Protein AF-A0A2T3QCV4-F1 (afdb_monomer_lite)

Structure (mmCIF, N/CA/C/O backbone):
data_AF-A0A2T3QCV4-F1
#
_entry.id   AF-A0A2T3QCV4-F1
#
loop_
_atom_site.group_PDB
_atom_site.id
_atom_site.type_symbol
_atom_site.label_atom_id
_atom_site.label_alt_id
_atom_site.label_comp_id
_atom_site.label_asym_id
_atom_site.label_entity_id
_atom_site.label_seq_id
_atom_site.pdbx_PDB_ins_code
_atom_site.Cartn_x
_atom_site.Cartn_y
_atom_site.Cartn_z
_atom_site.occupancy
_atom_site.B_iso_or_equiv
_atom_site.auth_seq_id
_atom_site.auth_comp_id
_atom_site.auth_asym_id
_atom_site.auth_atom_id
_atom_site.pdbx_PDB_model_num
ATOM 1 N N . MET A 1 1 ? -20.282 -4.679 -15.726 1.00 59.34 1 MET A N 1
ATOM 2 C CA . MET A 1 1 ? -20.287 -4.510 -14.253 1.00 59.34 1 MET A CA 1
ATOM 3 C C . MET A 1 1 ? -19.670 -5.744 -13.618 1.00 59.34 1 MET A C 1
ATOM 5 O O . MET A 1 1 ? -20.198 -6.832 -13.813 1.00 59.34 1 MET A O 1
ATOM 9 N N . LYS A 1 2 ? -18.551 -5.605 -12.900 1.00 75.56 2 LYS A N 1
ATOM 10 C CA . LYS A 1 2 ? -17.903 -6.734 -12.212 1.00 75.56 2 LYS A CA 1
ATOM 11 C C . LYS A 1 2 ? -18.269 -6.692 -10.736 1.00 75.56 2 LYS A C 1
ATOM 1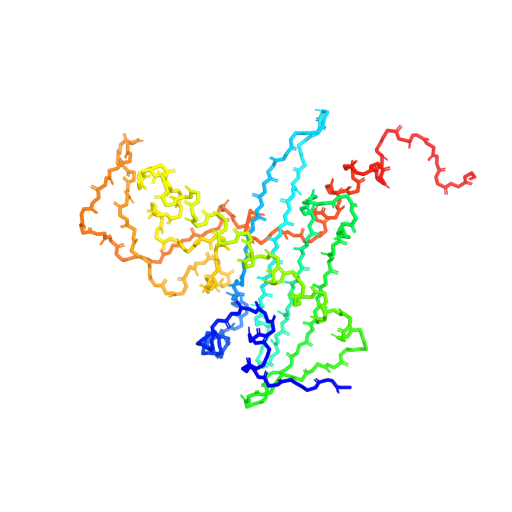3 O O . LYS A 1 2 ? -18.134 -5.648 -10.102 1.00 75.56 2 LYS A O 1
ATOM 18 N N . LEU A 1 3 ? -18.740 -7.816 -10.209 1.00 84.06 3 LEU A N 1
ATOM 19 C CA . LEU A 1 3 ? -19.064 -7.980 -8.799 1.00 84.06 3 LEU A CA 1
ATOM 20 C C . LEU A 1 3 ? -18.060 -8.945 -8.175 1.00 84.06 3 LEU A C 1
ATOM 22 O O . LEU A 1 3 ? -17.812 -10.025 -8.709 1.00 84.06 3 LEU A O 1
ATOM 26 N N . LEU A 1 4 ? -17.459 -8.549 -7.057 1.00 91.38 4 LEU A N 1
ATOM 27 C CA . LEU A 1 4 ? -16.508 -9.387 -6.336 1.00 91.38 4 LEU A CA 1
ATOM 28 C C . LEU A 1 4 ? -16.766 -9.308 -4.838 1.00 91.38 4 LEU A C 1
ATOM 30 O O . LEU A 1 4 ? -16.869 -8.219 -4.277 1.00 91.38 4 LEU A O 1
ATOM 34 N N . ASN A 1 5 ? -16.832 -10.457 -4.172 1.00 94.88 5 ASN A N 1
ATOM 35 C CA . ASN A 1 5 ? -16.941 -10.487 -2.721 1.00 94.88 5 ASN A CA 1
ATOM 36 C C . ASN A 1 5 ? -15.686 -9.870 -2.076 1.00 94.88 5 ASN A C 1
ATOM 38 O O . ASN A 1 5 ? -14.564 -10.112 -2.524 1.00 94.88 5 ASN A O 1
ATOM 42 N N . THR A 1 6 ? -15.845 -9.102 -0.996 1.00 94.56 6 THR A N 1
ATOM 43 C CA . THR A 1 6 ? -14.716 -8.463 -0.301 1.00 94.56 6 THR A CA 1
ATOM 44 C C . THR A 1 6 ? -13.682 -9.467 0.210 1.00 94.56 6 THR A C 1
ATOM 46 O O . THR A 1 6 ? -12.487 -9.178 0.182 1.00 94.56 6 THR A O 1
ATOM 49 N N . ALA A 1 7 ? -14.106 -10.650 0.663 1.00 94.50 7 ALA A N 1
ATOM 50 C CA . ALA A 1 7 ? -13.188 -11.697 1.104 1.00 94.50 7 ALA A CA 1
ATOM 51 C C . ALA A 1 7 ? -12.360 -12.244 -0.069 1.00 94.50 7 ALA A C 1
ATOM 53 O O . ALA A 1 7 ? -11.141 -12.366 0.050 1.00 94.50 7 ALA A O 1
ATOM 54 N N . ASP A 1 8 ? -12.996 -12.490 -1.217 1.00 95.62 8 ASP A N 1
ATOM 55 C CA . ASP A 1 8 ? -12.308 -12.952 -2.425 1.00 95.62 8 ASP A CA 1
ATOM 56 C C . ASP A 1 8 ? -11.359 -11.898 -2.988 1.00 95.62 8 ASP A C 1
ATOM 58 O O . ASP A 1 8 ? -10.259 -12.234 -3.429 1.00 95.62 8 ASP A O 1
ATOM 62 N N . PHE A 1 9 ? -11.744 -10.621 -2.929 1.00 96.50 9 PHE A N 1
ATOM 63 C CA . PHE A 1 9 ? -10.872 -9.509 -3.293 1.00 96.50 9 PHE A CA 1
ATOM 64 C C . PHE A 1 9 ? -9.578 -9.537 -2.470 1.00 96.50 9 PHE A C 1
ATOM 66 O O . PHE A 1 9 ? -8.493 -9.613 -3.044 1.00 96.50 9 PHE A O 1
ATOM 73 N N . PHE A 1 10 ? -9.660 -9.581 -1.134 1.00 97.19 10 PHE A N 1
ATOM 74 C CA . PHE A 1 10 ? -8.453 -9.612 -0.297 1.00 97.19 10 PHE A CA 1
ATOM 75 C C . PHE A 1 10 ? -7.668 -10.921 -0.419 1.00 97.19 10 PHE A C 1
ATOM 77 O O . PHE A 1 10 ? -6.435 -10.889 -0.411 1.00 97.19 10 PHE A O 1
ATOM 84 N N . LYS A 1 11 ? -8.342 -12.055 -0.638 1.00 96.44 11 LYS A N 1
ATOM 85 C CA . LYS A 1 11 ? -7.684 -13.329 -0.958 1.00 96.44 11 LYS A CA 1
ATOM 86 C C . LYS A 1 11 ? -6.845 -13.216 -2.235 1.00 96.44 11 LYS A C 1
ATOM 88 O O . LYS A 1 11 ? -5.687 -13.640 -2.238 1.00 96.44 11 LYS A O 1
ATOM 93 N N . LYS A 1 12 ? -7.383 -12.603 -3.297 1.00 96.69 12 LYS A N 1
ATOM 94 C CA . LYS A 1 12 ? -6.656 -12.337 -4.553 1.00 96.69 12 LYS A CA 1
ATOM 95 C C . LYS A 1 12 ? -5.510 -11.343 -4.357 1.00 96.69 12 LYS A C 1
ATOM 97 O O . LYS A 1 12 ? -4.425 -11.586 -4.877 1.00 96.69 12 LYS A O 1
ATOM 102 N N . CYS A 1 13 ? -5.689 -10.327 -3.512 1.00 97.25 13 CYS A N 1
ATOM 103 C CA . CYS A 1 13 ? -4.611 -9.427 -3.088 1.00 97.25 13 CYS A CA 1
ATOM 104 C C . CYS A 1 13 ? -3.548 -10.099 -2.202 1.00 97.25 13 CYS A C 1
ATOM 106 O O . CYS A 1 13 ? -2.593 -9.437 -1.814 1.00 97.25 13 CYS A O 1
ATOM 108 N N . ARG A 1 14 ? -3.683 -11.386 -1.844 1.00 97.00 14 ARG A N 1
ATOM 109 C CA . ARG A 1 14 ? -2.803 -12.074 -0.881 1.00 97.00 14 ARG A CA 1
ATOM 110 C C . ARG A 1 14 ? -2.776 -11.369 0.477 1.00 97.00 14 ARG A C 1
ATOM 112 O O . ARG A 1 14 ? -1.713 -11.199 1.067 1.00 97.00 14 ARG A O 1
ATOM 119 N N . ARG A 1 15 ? -3.934 -10.921 0.961 1.00 95.94 15 ARG A N 1
ATOM 120 C CA . ARG A 1 15 ? -4.082 -10.302 2.282 1.00 95.94 15 ARG A CA 1
ATOM 121 C C . ARG A 1 15 ? -5.037 -11.108 3.165 1.00 95.94 15 ARG A C 1
ATOM 123 O O . ARG A 1 15 ? -5.980 -11.714 2.652 1.00 95.94 15 ARG A O 1
ATOM 130 N N . PRO A 1 16 ? -4.810 -11.127 4.489 1.00 94.50 16 PRO A N 1
ATOM 131 C CA . PRO A 1 16 ? -5.714 -11.775 5.430 1.00 94.50 16 PRO A CA 1
ATOM 132 C C . PRO A 1 16 ? -7.134 -11.205 5.385 1.00 94.50 16 PRO A C 1
ATOM 134 O O . PRO A 1 16 ? -7.342 -10.014 5.146 1.00 94.50 16 PRO A O 1
ATOM 137 N N . ILE A 1 17 ? -8.118 -12.039 5.726 1.00 92.75 17 ILE A N 1
ATOM 138 C CA . ILE A 1 17 ? -9.540 -11.670 5.670 1.00 92.75 17 ILE A CA 1
ATOM 139 C C . ILE A 1 17 ? -9.904 -10.474 6.563 1.00 92.75 17 ILE A C 1
ATOM 141 O O . ILE A 1 17 ? -10.821 -9.721 6.236 1.00 92.75 17 ILE A O 1
ATOM 145 N N . TYR A 1 18 ? -9.160 -10.229 7.650 1.00 93.81 18 TYR A N 1
ATOM 146 C CA . TYR A 1 18 ? -9.412 -9.089 8.537 1.00 93.81 18 TYR A CA 1
ATOM 147 C C . TYR A 1 18 ? -9.224 -7.724 7.847 1.00 93.81 18 TYR A C 1
ATOM 149 O O . TYR A 1 18 ? -9.738 -6.722 8.349 1.00 93.81 18 TYR A O 1
ATOM 157 N N . TYR A 1 19 ? -8.566 -7.657 6.680 1.00 96.19 19 TYR A N 1
ATOM 158 C CA . TYR A 1 19 ? -8.473 -6.427 5.879 1.00 96.19 19 TYR A CA 1
ATOM 159 C C . TYR A 1 19 ? -9.849 -5.939 5.412 1.00 96.19 19 TYR A C 1
ATOM 161 O O . TYR A 1 19 ? -10.043 -4.734 5.267 1.00 96.19 19 TYR A O 1
ATOM 169 N N . LYS A 1 20 ? -10.842 -6.834 5.294 1.00 94.50 20 LYS A N 1
ATOM 170 C CA . LYS A 1 20 ? -12.250 -6.459 5.087 1.00 94.50 20 LYS A CA 1
ATOM 171 C C . LYS A 1 20 ? -12.738 -5.487 6.162 1.00 94.50 20 LYS A C 1
ATOM 173 O O . LYS A 1 20 ? -13.376 -4.488 5.849 1.00 94.50 20 LYS A O 1
ATOM 178 N N . SER A 1 21 ? -12.416 -5.756 7.428 1.00 93.69 21 SER A N 1
ATOM 179 C CA . SER A 1 21 ? -12.798 -4.883 8.543 1.00 93.69 21 SER A CA 1
ATOM 180 C C . SER A 1 21 ? -12.106 -3.521 8.449 1.00 93.69 21 SER A C 1
ATOM 182 O O . SER A 1 21 ? -12.746 -2.499 8.685 1.00 93.69 21 SE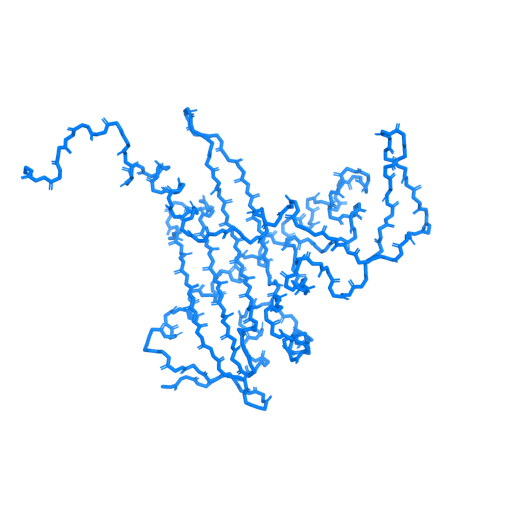R A O 1
ATOM 184 N N . ARG A 1 22 ? -10.831 -3.492 8.036 1.00 95.69 22 ARG A N 1
ATOM 185 C CA . ARG A 1 22 ? -10.071 -2.247 7.827 1.00 95.69 22 ARG A CA 1
ATOM 186 C C . ARG A 1 22 ? -10.675 -1.395 6.711 1.00 95.69 22 ARG A C 1
ATOM 188 O O . ARG A 1 22 ? -10.979 -0.229 6.934 1.00 95.69 22 ARG A O 1
ATOM 195 N N . LEU A 1 23 ? -10.971 -2.002 5.559 1.00 96.12 23 LEU A N 1
ATOM 196 C CA . LEU A 1 23 ? -11.650 -1.338 4.440 1.00 96.12 23 LEU A CA 1
ATOM 197 C C . LEU A 1 23 ? -12.985 -0.707 4.866 1.00 96.12 23 LEU A C 1
ATOM 199 O O . LEU A 1 23 ? -13.258 0.455 4.562 1.00 96.12 23 LEU A O 1
ATOM 203 N N . ASN A 1 24 ? -13.801 -1.457 5.611 1.00 93.38 24 ASN A N 1
ATOM 204 C CA . ASN A 1 24 ? -15.109 -0.994 6.078 1.00 93.38 24 ASN A CA 1
ATOM 205 C C . ASN A 1 24 ? -15.009 0.191 7.050 1.00 93.38 24 ASN A C 1
ATOM 207 O O . ASN A 1 24 ? -15.920 1.014 7.113 1.00 93.38 24 ASN A O 1
ATOM 211 N N . LYS A 1 25 ? -13.910 0.282 7.807 1.00 94.75 25 LYS A N 1
ATOM 212 C CA . LYS A 1 25 ? -13.671 1.336 8.800 1.00 94.75 25 LYS A CA 1
ATOM 213 C C . LYS A 1 25 ? -13.070 2.610 8.209 1.00 94.75 2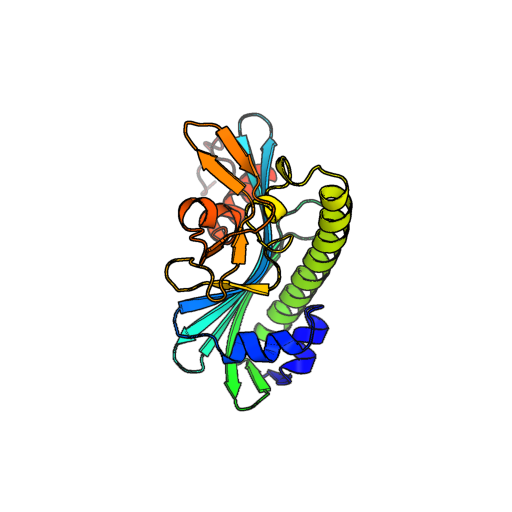5 LYS A C 1
ATOM 215 O O . LYS A 1 25 ? -12.928 3.582 8.956 1.00 94.75 25 LYS A O 1
ATOM 220 N N . LEU A 1 26 ? -12.716 2.633 6.921 1.00 96.69 26 LEU A N 1
ATOM 221 C CA . LEU A 1 26 ? -12.205 3.840 6.272 1.00 96.69 26 LEU A CA 1
ATOM 222 C C . LEU A 1 26 ? -13.268 4.952 6.250 1.00 96.69 26 LEU A C 1
ATOM 224 O O . LEU A 1 26 ? -14.433 4.743 5.882 1.00 96.69 26 LEU A O 1
ATOM 228 N N . ARG A 1 27 ? -12.847 6.156 6.626 1.00 96.75 27 ARG A N 1
ATOM 229 C CA . ARG A 1 27 ? -13.548 7.432 6.445 1.00 96.75 27 ARG A CA 1
ATOM 230 C C . ARG A 1 27 ? -13.100 8.072 5.134 1.00 96.75 27 ARG A C 1
ATOM 232 O O . ARG A 1 27 ? -12.176 7.591 4.490 1.00 96.75 27 ARG A O 1
ATOM 239 N N . ASN A 1 28 ? -13.809 9.110 4.704 1.00 97.44 28 ASN A N 1
ATOM 240 C CA . ASN A 1 28 ? -13.475 9.791 3.456 1.00 97.44 28 ASN A CA 1
ATOM 241 C C . ASN A 1 28 ? -12.037 10.327 3.522 1.00 97.44 28 ASN A C 1
ATOM 243 O O . ASN A 1 28 ? -11.601 10.805 4.571 1.00 97.44 28 ASN A O 1
ATOM 247 N N . SER A 1 29 ? -11.327 10.202 2.408 1.00 96.50 29 SER A N 1
ATOM 248 C CA . SER A 1 29 ? -9.910 10.523 2.225 1.00 96.50 29 SER A CA 1
ATOM 249 C C . SER A 1 29 ? -8.930 9.697 3.067 1.00 96.50 29 SER A C 1
ATOM 251 O O . SER A 1 29 ? -7.739 9.987 3.061 1.00 96.50 29 SER A O 1
ATOM 253 N N . GLU A 1 30 ? -9.387 8.652 3.765 1.00 97.75 30 GLU A N 1
ATOM 254 C CA . GLU A 1 30 ? -8.492 7.703 4.431 1.00 97.75 30 GLU A CA 1
ATOM 255 C C . GLU A 1 30 ? -8.011 6.621 3.463 1.00 97.75 30 GLU A C 1
ATOM 257 O O . GLU A 1 30 ? -8.738 6.192 2.557 1.00 97.75 30 GLU A O 1
ATOM 262 N N . THR A 1 31 ? -6.797 6.140 3.713 1.00 98.06 31 THR A N 1
ATOM 263 C CA . THR A 1 31 ? -6.098 5.192 2.846 1.00 98.06 31 THR A CA 1
ATOM 264 C C . THR A 1 31 ? -5.758 3.918 3.611 1.00 98.06 31 THR A C 1
ATOM 266 O O . THR A 1 31 ? -5.208 3.968 4.707 1.00 98.06 31 THR A O 1
ATOM 269 N N . LEU A 1 32 ? -6.057 2.762 3.024 1.00 98.12 32 LEU A N 1
ATOM 270 C CA . LEU A 1 32 ? -5.558 1.454 3.437 1.00 98.12 32 LEU A CA 1
ATOM 271 C C . LEU A 1 32 ? -4.428 1.038 2.495 1.00 98.12 32 LEU A C 1
ATOM 273 O O . LEU A 1 32 ? -4.661 0.762 1.318 1.00 98.12 32 LEU A O 1
ATOM 277 N N . ILE A 1 33 ? -3.217 0.952 3.025 1.00 97.88 33 ILE A N 1
ATOM 278 C CA . ILE A 1 33 ? -2.038 0.491 2.301 1.00 97.88 33 ILE A CA 1
ATOM 279 C C . ILE A 1 33 ? -2.017 -1.035 2.323 1.00 97.88 33 ILE A C 1
ATOM 281 O O . ILE A 1 33 ? -2.139 -1.666 3.374 1.00 97.88 33 ILE A O 1
ATOM 285 N N . LEU A 1 34 ? -1.878 -1.640 1.149 1.00 97.94 34 LEU A N 1
ATOM 286 C CA . LEU A 1 34 ? -1.675 -3.078 0.992 1.00 97.94 34 LEU A CA 1
ATOM 287 C C . LEU A 1 34 ? -0.193 -3.404 0.828 1.00 97.94 34 LEU A C 1
ATOM 289 O O . LEU A 1 34 ? 0.206 -4.536 1.042 1.00 97.94 34 LEU A O 1
ATOM 293 N N . GLY A 1 35 ? 0.632 -2.440 0.467 1.00 96.50 35 GLY A N 1
ATOM 294 C CA . GLY A 1 35 ? 2.080 -2.546 0.502 1.00 96.50 35 GLY A CA 1
ATOM 295 C C . GLY A 1 35 ? 2.681 -1.359 -0.225 1.00 96.50 35 GLY A C 1
ATOM 296 O O . GLY A 1 35 ? 2.061 -0.858 -1.162 1.00 96.50 35 GLY A O 1
ATOM 297 N N . SER A 1 36 ? 3.850 -0.911 0.204 1.00 95.19 36 SER A N 1
ATOM 298 C CA . SER A 1 36 ? 4.620 0.096 -0.498 1.00 95.19 36 SER A CA 1
ATOM 299 C C . SER A 1 36 ? 6.116 -0.044 -0.254 1.00 95.19 36 SER A C 1
ATOM 301 O O . SER A 1 36 ? 6.546 -0.364 0.854 1.00 95.19 36 SER A O 1
ATOM 303 N N . ILE A 1 37 ? 6.884 0.210 -1.301 1.00 90.81 37 ILE A N 1
ATOM 304 C CA . ILE A 1 37 ? 8.323 0.401 -1.278 1.00 90.81 37 ILE A CA 1
ATOM 305 C C . ILE A 1 37 ? 8.662 1.478 -2.309 1.00 90.81 37 ILE A C 1
ATOM 307 O O . ILE A 1 37 ? 8.077 1.509 -3.398 1.00 90.81 37 ILE A O 1
ATOM 311 N N . SER A 1 38 ? 9.595 2.348 -1.957 1.00 89.69 38 SER A N 1
ATOM 312 C CA . SER A 1 38 ? 10.179 3.334 -2.856 1.00 89.69 38 SER A CA 1
ATOM 313 C C . SER A 1 38 ? 11.657 3.401 -2.537 1.00 89.69 38 SER A C 1
ATOM 315 O O . SER A 1 38 ? 12.025 3.634 -1.385 1.00 89.69 38 SER A O 1
ATOM 317 N N . GLU A 1 39 ? 12.478 3.186 -3.549 1.00 85.12 39 GLU A N 1
ATOM 318 C CA . GLU A 1 39 ? 13.929 3.200 -3.440 1.00 85.12 39 GLU A CA 1
ATOM 319 C C . GLU A 1 39 ? 14.493 4.087 -4.542 1.00 85.12 39 GLU A C 1
ATOM 321 O O . GLU A 1 39 ? 14.015 4.081 -5.680 1.00 85.12 39 GLU A O 1
ATOM 326 N N . GLU A 1 40 ? 15.487 4.878 -4.168 1.00 86.44 40 GLU A N 1
ATOM 327 C CA . GLU A 1 40 ? 16.272 5.675 -5.096 1.00 86.44 40 GLU A CA 1
ATOM 328 C C . GLU A 1 40 ? 17.391 4.787 -5.641 1.00 86.44 40 GLU A C 1
ATOM 330 O O . GLU A 1 40 ? 18.090 4.115 -4.881 1.00 86.44 40 GLU A O 1
ATOM 335 N N . ILE A 1 41 ? 17.528 4.759 -6.961 1.00 84.25 41 ILE A N 1
ATOM 336 C CA . ILE A 1 41 ? 18.624 4.106 -7.665 1.00 84.25 41 ILE A CA 1
ATOM 337 C C . ILE A 1 41 ? 19.387 5.162 -8.458 1.00 84.25 41 ILE A C 1
ATOM 339 O O . ILE A 1 41 ? 18.790 6.034 -9.093 1.00 84.25 41 ILE A O 1
ATOM 343 N N . GLU A 1 42 ? 20.710 5.083 -8.421 1.00 81.88 42 GLU A N 1
ATOM 344 C CA . GLU A 1 42 ? 21.565 5.909 -9.266 1.00 81.88 42 GLU A CA 1
ATOM 345 C C . GLU A 1 42 ? 21.568 5.341 -10.690 1.00 81.88 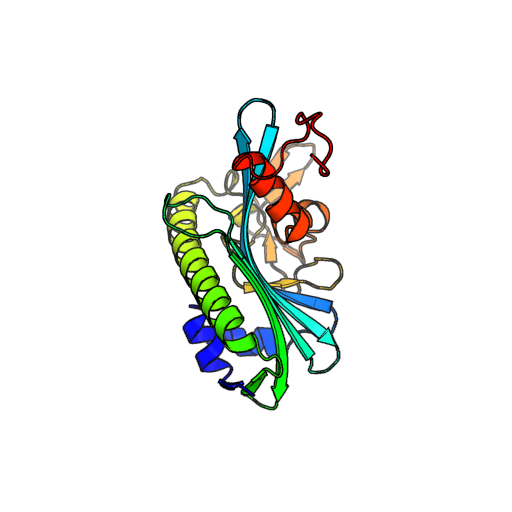42 GLU A C 1
ATOM 347 O O . GLU A 1 42 ? 21.731 4.135 -10.897 1.00 81.88 42 GLU A O 1
ATOM 352 N N . ASN A 1 43 ? 21.369 6.208 -11.678 1.00 74.44 43 ASN A N 1
ATOM 353 C CA . ASN A 1 43 ? 21.479 5.882 -13.090 1.00 74.44 43 ASN A CA 1
ATOM 354 C C . ASN A 1 43 ? 22.197 7.016 -13.824 1.00 74.44 43 ASN A C 1
ATOM 356 O O . ASN A 1 43 ? 21.581 8.035 -14.140 1.00 74.44 43 ASN A O 1
ATOM 360 N N . GLN A 1 44 ? 23.482 6.804 -14.120 1.00 77.06 44 GLN A N 1
ATOM 361 C CA . GLN A 1 44 ? 24.358 7.818 -14.716 1.00 77.06 44 GLN A CA 1
ATOM 362 C C . GLN A 1 44 ? 24.333 9.103 -13.869 1.00 77.06 44 GLN A C 1
ATOM 364 O O . GLN A 1 44 ? 24.668 9.043 -12.689 1.00 77.06 44 GLN A O 1
ATOM 369 N N . ASP A 1 45 ? 23.882 10.221 -14.438 1.00 73.00 45 ASP A N 1
ATOM 370 C CA . ASP A 1 45 ? 23.786 11.519 -13.762 1.00 73.00 45 ASP A CA 1
ATOM 371 C C . ASP A 1 45 ? 22.433 11.745 -13.056 1.00 73.00 45 ASP A C 1
ATOM 373 O O . ASP A 1 45 ? 22.209 12.787 -12.439 1.00 73.00 45 ASP A O 1
ATOM 377 N N . ASN A 1 46 ? 21.512 10.775 -13.122 1.00 70.81 46 ASN A N 1
ATOM 378 C CA . ASN A 1 46 ? 20.156 10.889 -12.591 1.00 70.81 46 ASN A CA 1
ATOM 379 C C . ASN A 1 46 ? 19.920 9.975 -11.381 1.00 70.81 46 ASN A C 1
ATOM 381 O O . ASN A 1 46 ? 20.325 8.815 -11.352 1.00 70.81 46 ASN A O 1
ATOM 385 N N . THR A 1 47 ? 19.171 10.473 -10.394 1.00 77.81 47 THR A N 1
ATOM 386 C CA . THR A 1 47 ? 18.606 9.646 -9.316 1.00 77.81 47 THR A CA 1
ATOM 387 C C . THR A 1 47 ? 17.162 9.302 -9.649 1.00 77.81 47 THR A C 1
ATOM 389 O O . THR A 1 47 ? 16.310 10.183 -9.772 1.00 77.81 47 THR A O 1
ATOM 392 N N . ILE A 1 48 ? 16.872 8.014 -9.789 1.00 80.94 48 ILE A N 1
ATOM 393 C CA . ILE A 1 48 ? 15.587 7.516 -10.278 1.00 80.94 48 ILE A CA 1
ATOM 394 C C . ILE A 1 48 ? 14.871 6.793 -9.149 1.00 80.94 48 ILE A C 1
ATOM 396 O O . ILE A 1 48 ? 15.468 6.004 -8.424 1.00 80.94 48 ILE A O 1
ATOM 400 N N . ASN A 1 49 ? 13.571 7.042 -8.991 1.00 83.38 49 ASN A N 1
ATOM 401 C CA . ASN A 1 49 ? 12.784 6.350 -7.978 1.00 83.38 49 ASN A CA 1
ATOM 402 C C . ASN A 1 49 ? 12.086 5.136 -8.579 1.00 83.38 49 ASN A C 1
ATOM 404 O O . ASN A 1 49 ? 11.125 5.265 -9.341 1.00 83.38 49 ASN A O 1
ATOM 408 N N . ILE A 1 50 ? 12.514 3.949 -8.162 1.00 86.56 50 ILE A N 1
ATOM 409 C CA . ILE A 1 50 ? 11.735 2.734 -8.366 1.00 86.56 50 ILE A CA 1
ATOM 410 C C . ILE A 1 50 ? 10.733 2.594 -7.227 1.00 86.56 50 ILE A C 1
ATOM 412 O O . ILE A 1 50 ? 11.027 2.827 -6.058 1.00 86.56 50 ILE A O 1
ATOM 416 N N . CYS A 1 51 ? 9.515 2.202 -7.565 1.00 91.62 51 CYS A N 1
ATOM 417 C CA . CYS A 1 51 ? 8.432 2.078 -6.609 1.00 91.62 51 CYS A CA 1
ATOM 418 C C . CYS A 1 51 ? 7.552 0.865 -6.902 1.00 91.62 51 CYS A C 1
ATOM 420 O O . CYS A 1 51 ? 7.226 0.524 -8.043 1.00 91.62 51 CYS A O 1
ATOM 422 N N . ALA A 1 52 ? 7.112 0.213 -5.837 1.00 94.00 52 ALA A N 1
ATOM 423 C CA . ALA A 1 52 ? 5.992 -0.704 -5.894 1.00 94.00 52 ALA A CA 1
ATOM 424 C C . ALA A 1 52 ? 5.022 -0.333 -4.790 1.00 94.00 52 ALA A C 1
ATOM 426 O O . ALA A 1 52 ? 5.395 -0.286 -3.626 1.00 94.00 52 ALA A O 1
ATOM 427 N N . GLN A 1 53 ? 3.763 -0.113 -5.141 1.00 96.44 53 GLN A N 1
ATOM 428 C CA . GLN A 1 53 ? 2.739 0.246 -4.175 1.00 96.44 53 GLN A CA 1
ATOM 429 C C . GLN A 1 53 ? 1.371 -0.275 -4.588 1.00 96.44 53 GLN A C 1
ATOM 431 O O . GLN A 1 53 ? 1.027 -0.362 -5.767 1.00 96.44 53 GLN A O 1
ATOM 436 N N . ALA A 1 54 ? 0.571 -0.611 -3.588 1.00 98.19 54 ALA A N 1
ATOM 437 C CA . ALA A 1 54 ? -0.833 -0.921 -3.744 1.00 98.19 54 ALA A CA 1
ATOM 438 C C . ALA A 1 54 ? -1.593 -0.374 -2.541 1.00 98.19 54 ALA A C 1
ATOM 440 O O . ALA A 1 54 ? -1.256 -0.670 -1.392 1.00 98.19 54 ALA A O 1
ATOM 441 N N . TYR A 1 55 ? -2.642 0.396 -2.796 1.00 98.31 55 TYR A N 1
ATOM 442 C CA . TYR A 1 55 ? -3.472 0.965 -1.745 1.00 98.31 55 TYR A CA 1
ATOM 443 C C . TYR A 1 55 ? -4.918 1.138 -2.201 1.00 98.31 55 TYR A C 1
ATOM 445 O O . TYR A 1 55 ? -5.245 1.059 -3.387 1.00 98.31 55 TYR A O 1
ATOM 453 N N . ILE A 1 56 ? -5.794 1.347 -1.223 1.00 98.19 56 ILE A N 1
ATOM 454 C CA . ILE A 1 56 ? -7.204 1.661 -1.422 1.00 98.19 56 ILE A CA 1
ATOM 455 C C . ILE A 1 56 ? -7.510 2.937 -0.660 1.00 98.19 56 ILE A C 1
ATOM 457 O O . ILE A 1 56 ? -7.283 2.997 0.546 1.00 98.19 56 ILE A O 1
ATOM 461 N N . GLN A 1 57 ? -8.070 3.928 -1.335 1.00 97.75 57 GLN A N 1
ATOM 462 C CA . GLN A 1 57 ? -8.540 5.155 -0.710 1.00 97.75 57 GLN A CA 1
ATOM 463 C C . GLN A 1 57 ? -10.062 5.217 -0.772 1.00 97.75 57 GLN A C 1
ATOM 465 O O . GLN A 1 57 ? -10.671 4.891 -1.792 1.00 97.75 57 GLN A O 1
ATOM 470 N N . LYS A 1 58 ? -10.699 5.660 0.310 1.00 97.75 58 LYS A N 1
ATOM 471 C CA . LYS A 1 58 ? -12.121 5.999 0.268 1.00 97.75 58 LYS A CA 1
ATOM 472 C C . LYS A 1 58 ? -12.270 7.432 -0.225 1.00 97.75 58 LYS A C 1
ATOM 474 O O . LYS A 1 58 ? -11.975 8.358 0.518 1.00 97.75 58 LYS A O 1
ATOM 479 N N . LYS A 1 59 ? -12.747 7.625 -1.452 1.00 95.50 59 LYS A N 1
ATOM 480 C CA . LYS A 1 59 ? -12.950 8.964 -2.023 1.00 95.50 59 LYS A CA 1
ATOM 481 C C . LYS A 1 59 ? -14.077 9.691 -1.295 1.00 95.50 59 LYS A C 1
ATOM 483 O O . LYS A 1 59 ? -13.886 10.753 -0.713 1.00 95.50 59 LYS A O 1
ATOM 488 N N . THR A 1 60 ? -15.255 9.076 -1.277 1.00 93.75 60 THR A N 1
ATOM 489 C CA . THR A 1 60 ? -16.474 9.641 -0.685 1.00 93.75 60 THR A CA 1
ATOM 490 C C . THR A 1 60 ? -17.326 8.535 -0.051 1.00 93.75 60 THR A C 1
ATOM 492 O O . THR A 1 60 ? -16.897 7.385 0.095 1.00 93.75 60 THR A O 1
ATOM 495 N N . LYS A 1 61 ? -18.548 8.862 0.390 1.00 90.50 61 LYS A N 1
ATOM 496 C CA . LYS A 1 61 ? -19.438 7.906 1.058 1.00 90.50 61 LYS A CA 1
ATOM 497 C C . LYS A 1 61 ? -19.752 6.719 0.135 1.00 90.50 61 LYS A C 1
ATOM 499 O O . LYS A 1 61 ? -20.518 6.840 -0.811 1.00 90.50 61 LYS A O 1
ATOM 504 N N . GLY A 1 62 ? -19.183 5.559 0.463 1.00 89.75 62 GLY A N 1
ATOM 505 C CA . GLY A 1 62 ? -19.417 4.298 -0.248 1.00 89.75 62 GLY A CA 1
ATOM 506 C C . GLY A 1 62 ? -18.637 4.137 -1.556 1.00 89.75 62 GLY A C 1
ATOM 507 O O . GLY A 1 62 ? -18.782 3.093 -2.188 1.00 89.75 62 GLY A O 1
ATOM 508 N N . VAL A 1 63 ? -17.809 5.118 -1.937 1.00 94.81 63 VAL A N 1
ATOM 509 C CA . VAL A 1 63 ? -16.987 5.101 -3.155 1.00 94.81 63 VAL A CA 1
ATOM 510 C C . VAL A 1 63 ? -15.515 5.013 -2.779 1.00 94.81 63 VAL A C 1
ATOM 512 O O . VAL A 1 63 ? -15.008 5.800 -1.976 1.00 94.81 63 VAL A O 1
ATOM 515 N N . TYR A 1 64 ? -14.830 4.057 -3.387 1.00 96.81 64 TYR A N 1
ATOM 516 C CA . TYR A 1 64 ? -13.438 3.730 -3.130 1.00 96.81 64 TYR A CA 1
ATOM 517 C C . TYR A 1 64 ? -12.673 3.686 -4.445 1.00 96.81 64 TYR A C 1
ATOM 519 O O . TYR A 1 64 ? -13.249 3.387 -5.487 1.00 96.81 64 TYR A O 1
ATOM 527 N N . GLN A 1 65 ? -11.373 3.937 -4.377 1.00 96.38 65 GLN A N 1
ATOM 528 C CA . GLN A 1 65 ? -10.445 3.749 -5.481 1.00 96.38 65 GLN A CA 1
ATOM 529 C C . GLN A 1 65 ? -9.338 2.810 -5.033 1.00 96.38 65 GLN A C 1
ATOM 531 O O . GLN A 1 65 ? -8.767 3.001 -3.959 1.00 96.38 65 GLN A O 1
ATOM 536 N N . PHE A 1 66 ? -9.029 1.808 -5.847 1.00 97.12 66 PHE A N 1
ATOM 537 C CA . PHE A 1 66 ? -7.769 1.086 -5.730 1.00 97.12 66 PHE A CA 1
ATOM 538 C C . PHE A 1 66 ? -6.745 1.706 -6.679 1.00 97.12 66 PHE A C 1
ATOM 540 O O . PHE A 1 66 ? -7.092 2.101 -7.794 1.00 97.12 66 PHE A O 1
ATOM 547 N N . THR A 1 67 ? -5.488 1.736 -6.250 1.00 97.06 67 THR A N 1
ATOM 548 C CA . THR A 1 67 ? -4.356 2.164 -7.075 1.00 97.06 67 THR A CA 1
ATOM 549 C C . THR A 1 67 ? -3.206 1.198 -6.867 1.00 97.06 67 THR A C 1
ATOM 551 O O . THR A 1 67 ? -2.809 0.939 -5.730 1.00 97.06 67 THR A O 1
ATOM 554 N N . GLY A 1 68 ? -2.681 0.665 -7.965 1.00 97.06 68 GLY A N 1
ATOM 555 C CA . GLY A 1 68 ? -1.486 -0.163 -7.996 1.00 97.06 68 GLY A CA 1
ATOM 556 C C . GLY A 1 68 ? -0.455 0.438 -8.938 1.00 97.06 68 GLY A C 1
ATOM 557 O O . GLY A 1 68 ? -0.792 0.860 -10.043 1.00 97.06 68 GLY A O 1
ATOM 558 N N . LEU A 1 69 ? 0.797 0.458 -8.504 1.00 95.88 69 LEU A N 1
ATOM 559 C CA . LEU A 1 69 ? 1.932 0.918 -9.287 1.00 95.88 69 LEU A CA 1
ATOM 560 C C . LEU A 1 69 ? 3.107 -0.032 -9.062 1.00 95.88 69 LEU A C 1
ATOM 562 O O . LEU A 1 69 ? 3.374 -0.441 -7.933 1.00 95.88 69 LEU A O 1
ATOM 566 N N . TRP A 1 70 ? 3.779 -0.405 -10.140 1.00 94.44 70 TRP A N 1
ATOM 567 C CA . TRP A 1 70 ? 4.959 -1.250 -10.129 1.00 94.44 70 TRP A CA 1
ATOM 568 C C . TRP A 1 70 ? 5.934 -0.771 -11.193 1.00 94.44 70 TRP A C 1
ATOM 570 O O . TRP A 1 70 ? 5.667 -0.901 -12.385 1.00 94.44 70 TRP A O 1
ATOM 580 N N . THR A 1 71 ? 7.076 -0.268 -10.752 1.00 91.69 71 THR A N 1
ATOM 581 C CA . THR A 1 71 ? 8.192 0.177 -11.596 1.00 91.69 71 THR A CA 1
ATOM 582 C C . THR A 1 71 ? 9.501 -0.525 -11.227 1.00 91.69 71 THR A C 1
ATOM 584 O O . THR A 1 71 ? 10.540 -0.264 -11.815 1.00 91.69 71 THR A O 1
ATOM 587 N N . VAL A 1 72 ? 9.460 -1.467 -10.274 1.00 87.44 72 VAL A N 1
ATOM 588 C CA . VAL A 1 72 ? 10.649 -2.188 -9.806 1.00 87.44 72 VAL A CA 1
ATOM 589 C C . VAL A 1 72 ? 11.145 -3.161 -10.891 1.00 87.44 72 VAL A C 1
ATOM 591 O O . VAL A 1 72 ? 10.418 -4.114 -11.230 1.00 87.44 72 VAL A O 1
ATOM 594 N N . PRO A 1 73 ? 12.390 -3.016 -11.383 1.00 78.12 73 PRO A N 1
ATOM 595 C CA . PRO A 1 73 ? 12.945 -3.808 -12.482 1.00 78.12 73 PRO A CA 1
ATOM 596 C C . PRO A 1 73 ? 13.438 -5.186 -12.009 1.00 78.12 73 PRO A C 1
ATOM 598 O O . PRO A 1 73 ? 14.549 -5.614 -12.289 1.00 78.12 73 PRO A O 1
ATOM 601 N N . THR A 1 74 ? 12.602 -5.929 -11.279 1.00 74.19 74 THR A N 1
ATOM 602 C CA . THR A 1 74 ? 12.990 -7.241 -10.715 1.00 74.19 74 THR A CA 1
ATOM 603 C C . THR A 1 74 ? 13.356 -8.296 -11.764 1.00 74.19 74 THR A C 1
ATOM 605 O O . THR A 1 74 ? 14.012 -9.276 -11.420 1.00 74.19 74 THR A O 1
ATOM 608 N N . LYS A 1 75 ? 12.873 -8.157 -13.010 1.00 75.19 75 LYS A N 1
ATOM 609 C CA . LYS A 1 75 ? 13.177 -9.031 -14.157 1.00 75.19 75 LYS A CA 1
ATOM 610 C C . LYS A 1 75 ? 13.014 -8.243 -15.465 1.00 75.19 75 LYS A C 1
ATOM 612 O O . LYS A 1 75 ? 12.012 -7.535 -15.562 1.00 75.19 75 LYS A O 1
ATOM 617 N N . PRO A 1 76 ? 13.867 -8.448 -16.489 1.00 69.75 76 PRO A N 1
ATOM 618 C CA . PRO A 1 76 ? 13.769 -7.737 -17.772 1.00 69.75 76 PRO A CA 1
ATOM 619 C C . PRO A 1 76 ? 12.411 -7.880 -18.470 1.00 69.75 76 PRO A C 1
ATOM 621 O O . PRO A 1 76 ? 11.923 -6.952 -19.097 1.00 69.75 76 PRO A O 1
ATOM 624 N N . SER A 1 77 ? 11.763 -9.040 -18.329 1.00 73.56 77 SER A N 1
ATOM 625 C CA . SER A 1 77 ? 10.476 -9.324 -18.972 1.00 73.56 77 SER A CA 1
ATOM 626 C C . SER A 1 77 ? 9.255 -8.861 -18.170 1.00 73.56 77 SER A C 1
ATOM 628 O O . SER A 1 77 ? 8.124 -9.102 -18.594 1.00 73.56 77 SER A O 1
ATOM 630 N N . ARG A 1 78 ? 9.433 -8.308 -16.960 1.00 81.06 78 ARG A N 1
ATOM 631 C CA . ARG A 1 78 ? 8.297 -7.890 -16.132 1.00 81.06 78 ARG A CA 1
ATOM 632 C C . ARG A 1 78 ? 7.866 -6.488 -16.565 1.00 81.06 78 ARG A C 1
ATOM 634 O O . ARG A 1 78 ? 8.670 -5.571 -16.438 1.00 81.06 78 ARG A O 1
ATOM 641 N N . PRO A 1 79 ? 6.610 -6.302 -17.006 1.00 83.50 79 PRO A N 1
ATOM 642 C CA . PRO A 1 79 ? 6.146 -4.983 -17.393 1.00 83.50 79 PRO A CA 1
ATOM 643 C C . PRO A 1 79 ? 6.095 -4.058 -16.180 1.00 83.50 79 PRO A C 1
ATOM 645 O O . PRO A 1 79 ? 5.805 -4.485 -15.055 1.00 83.50 79 PRO A O 1
ATOM 648 N N . MET A 1 80 ? 6.329 -2.778 -16.439 1.00 89.69 80 MET A N 1
ATOM 649 C CA . MET A 1 80 ? 5.986 -1.722 -15.501 1.00 89.69 80 MET A CA 1
ATOM 650 C C . MET A 1 80 ? 4.492 -1.448 -15.629 1.00 89.69 80 MET A C 1
ATOM 652 O O . MET A 1 80 ? 3.948 -1.394 -16.730 1.00 89.69 80 MET A O 1
ATOM 656 N N . ILE A 1 81 ? 3.802 -1.373 -14.497 1.00 93.38 81 ILE A N 1
ATOM 657 C CA . ILE A 1 81 ? 2.344 -1.373 -14.461 1.00 93.38 81 ILE A CA 1
ATOM 658 C C . ILE A 1 81 ? 1.877 -0.212 -13.605 1.00 93.38 81 ILE A C 1
ATOM 660 O O . ILE A 1 81 ? 2.205 -0.132 -12.424 1.00 93.38 81 ILE A O 1
ATOM 664 N N . TRP A 1 82 ? 1.009 0.616 -14.171 1.00 94.81 82 TRP A N 1
ATOM 665 C CA . TRP A 1 82 ? 0.108 1.464 -13.407 1.00 94.81 82 TRP A CA 1
A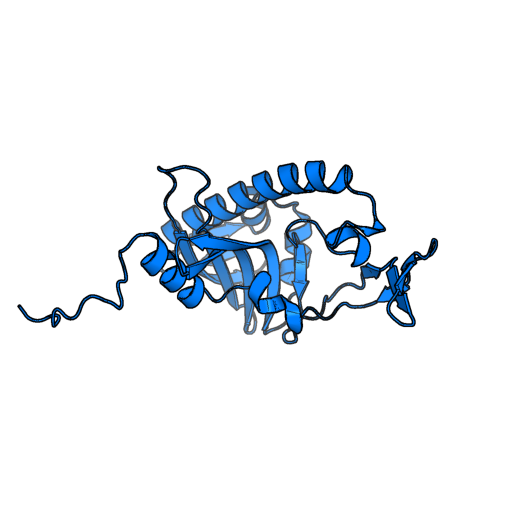TOM 666 C C . TRP A 1 82 ? -1.327 1.021 -13.673 1.00 94.81 82 TRP A C 1
ATOM 668 O O . TRP A 1 82 ? -1.729 0.789 -14.810 1.00 94.81 82 TRP A O 1
ATOM 678 N N . CYS A 1 83 ? -2.107 0.867 -12.610 1.00 95.12 83 CYS A N 1
ATOM 679 C CA . CYS A 1 83 ? -3.527 0.580 -12.706 1.00 95.12 83 CYS A CA 1
ATOM 680 C C . CYS A 1 83 ? -4.290 1.297 -11.596 1.00 95.12 83 CYS A C 1
ATOM 682 O O . CYS A 1 83 ? -3.806 1.470 -10.474 1.00 95.12 83 CYS A O 1
ATOM 684 N N . SER A 1 84 ? -5.516 1.700 -11.901 1.00 95.62 84 SER A N 1
ATOM 685 C CA . SER A 1 84 ? -6.444 2.191 -10.893 1.00 95.62 84 SER A CA 1
ATOM 686 C C . SER A 1 84 ? -7.881 1.906 -11.298 1.00 95.62 84 SER A C 1
ATOM 688 O O . SER A 1 84 ? -8.186 1.631 -12.462 1.00 95.62 84 SER A O 1
ATOM 690 N N . GLY A 1 85 ? -8.784 1.942 -10.330 1.00 94.75 85 GLY A N 1
ATOM 691 C CA . GLY A 1 85 ? -10.197 1.781 -10.614 1.00 94.75 85 GLY A CA 1
ATOM 692 C C . GLY A 1 85 ? -11.064 2.108 -9.420 1.00 94.75 85 GLY A C 1
ATOM 693 O O . GLY A 1 85 ? -10.674 1.908 -8.267 1.00 94.75 85 GLY A O 1
ATOM 694 N N . ASP A 1 86 ? -12.258 2.593 -9.729 1.00 95.38 86 ASP A N 1
ATOM 695 C CA . ASP A 1 86 ? -13.245 2.950 -8.728 1.00 95.38 86 ASP A CA 1
ATOM 696 C C . ASP A 1 86 ? -14.216 1.793 -8.502 1.00 95.38 86 ASP A C 1
ATOM 698 O O . ASP A 1 86 ? -14.570 1.042 -9.419 1.00 95.38 86 ASP A O 1
ATOM 702 N N . PHE A 1 87 ? -14.651 1.647 -7.257 1.00 95.69 87 PHE A N 1
ATOM 703 C CA . PHE A 1 87 ? -15.667 0.685 -6.878 1.00 95.69 87 PHE A CA 1
ATOM 704 C C . PHE A 1 87 ? -16.562 1.212 -5.773 1.00 95.69 87 PHE A C 1
ATOM 706 O O . PHE A 1 87 ? -16.170 2.031 -4.935 1.00 95.69 87 PHE A O 1
ATOM 713 N N . ARG A 1 88 ? -17.783 0.687 -5.753 1.00 95.56 88 ARG A N 1
ATOM 714 C CA . ARG A 1 88 ? -18.715 0.880 -4.649 1.00 95.56 88 ARG A CA 1
ATOM 715 C C . ARG A 1 88 ? -18.703 -0.340 -3.753 1.00 95.56 88 ARG A C 1
ATOM 717 O O . ARG A 1 88 ? -18.635 -1.470 -4.235 1.00 95.56 88 ARG A O 1
ATOM 724 N N . LEU A 1 89 ? -18.765 -0.103 -2.449 1.00 93.25 89 LEU A N 1
ATOM 725 C CA . LEU A 1 89 ? -18.930 -1.169 -1.472 1.00 93.25 89 LEU A CA 1
ATOM 726 C C . LEU A 1 89 ? -20.401 -1.252 -1.070 1.00 93.25 89 LEU A C 1
ATOM 728 O O . LEU A 1 89 ? -20.908 -0.377 -0.367 1.00 93.25 89 LEU A O 1
ATOM 732 N N . GLU A 1 90 ? -21.065 -2.326 -1.478 1.00 90.94 90 GLU A N 1
ATOM 733 C CA . GLU A 1 90 ? -22.446 -2.611 -1.102 1.00 90.94 90 GLU A CA 1
ATOM 734 C C . GLU A 1 90 ? -22.506 -3.926 -0.329 1.00 90.94 90 GLU A C 1
ATOM 736 O O . GLU A 1 90 ? -22.204 -5.003 -0.849 1.00 90.94 90 GLU A O 1
ATOM 741 N N . LYS A 1 91 ? -22.882 -3.838 0.952 1.00 86.94 91 LYS A N 1
ATOM 742 C CA . LYS A 1 91 ? -22.847 -4.955 1.908 1.00 86.94 91 LYS A CA 1
ATOM 743 C C . LYS A 1 91 ? -21.446 -5.585 2.000 1.00 86.94 91 LYS A C 1
ATOM 745 O O . LYS A 1 91 ? -20.602 -5.111 2.751 1.00 86.94 91 LYS A O 1
ATOM 750 N N . SER A 1 92 ? -21.209 -6.675 1.271 1.00 88.56 92 SER A N 1
ATOM 751 C CA . SER A 1 92 ? -19.930 -7.403 1.206 1.00 88.56 92 SER A CA 1
ATOM 752 C C . SER A 1 92 ? -19.423 -7.574 -0.229 1.00 88.56 92 SER A C 1
ATOM 754 O O . SER A 1 92 ? -18.559 -8.413 -0.473 1.00 88.56 92 SER A O 1
ATOM 756 N N . ASN A 1 93 ? -19.967 -6.808 -1.173 1.00 93.38 93 ASN A N 1
ATOM 757 C CA . ASN A 1 93 ? -19.628 -6.877 -2.585 1.00 93.38 93 ASN A CA 1
ATOM 758 C C . ASN A 1 93 ? -18.998 -5.563 -3.042 1.00 93.38 93 ASN A C 1
ATOM 760 O O . ASN A 1 93 ? -19.441 -4.477 -2.667 1.00 93.38 93 ASN A O 1
ATOM 764 N N . LEU A 1 94 ? -17.956 -5.687 -3.855 1.00 94.69 94 LEU A N 1
ATOM 765 C CA . LEU A 1 94 ? -17.309 -4.597 -4.561 1.00 94.69 94 LEU A CA 1
ATOM 766 C C . LEU A 1 94 ? -17.891 -4.573 -5.969 1.00 94.69 94 LEU A C 1
ATOM 768 O O . LEU A 1 94 ? -17.799 -5.569 -6.691 1.00 94.69 94 LEU A O 1
ATOM 772 N N . ILE A 1 95 ? -18.505 -3.451 -6.326 1.00 94.94 95 ILE A N 1
ATOM 773 C CA . ILE A 1 95 ? -19.151 -3.235 -7.618 1.00 94.94 95 ILE A CA 1
ATOM 774 C C . ILE A 1 95 ? -18.273 -2.287 -8.427 1.00 94.94 95 ILE A C 1
ATOM 776 O O . ILE A 1 95 ? -18.110 -1.124 -8.055 1.00 94.94 95 ILE A O 1
ATOM 780 N N . PHE A 1 96 ? -17.707 -2.795 -9.521 1.00 93.44 96 PHE A N 1
ATOM 781 C CA . PHE A 1 96 ? -16.852 -2.038 -10.432 1.00 93.44 96 PHE A CA 1
ATOM 782 C C . PHE A 1 96 ? -17.643 -1.649 -11.683 1.00 93.44 96 PHE A C 1
ATOM 784 O O . PHE A 1 96 ? -18.190 -2.518 -12.378 1.00 93.44 96 PHE A O 1
ATOM 791 N N . CYS A 1 97 ? -17.695 -0.346 -11.959 1.00 75.38 97 CYS A N 1
ATOM 792 C CA . CYS A 1 97 ? -18.511 0.218 -13.037 1.00 75.38 97 CYS A CA 1
ATOM 793 C C . CYS A 1 97 ? -17.721 0.525 -14.317 1.00 75.38 97 CYS A C 1
ATOM 795 O O . CYS A 1 97 ? -18.334 0.700 -15.361 1.00 75.38 97 CYS A O 1
ATOM 797 N N . ASN A 1 98 ? -16.387 0.556 -14.258 1.00 79.38 98 ASN A N 1
ATOM 798 C CA . ASN A 1 98 ? -15.561 0.971 -15.395 1.00 79.38 98 ASN A CA 1
ATOM 799 C C . ASN A 1 98 ? -15.324 -0.185 -16.379 1.00 79.38 98 ASN A C 1
ATOM 801 O O . ASN A 1 98 ? -15.088 -1.320 -15.956 1.00 79.38 98 ASN A O 1
ATOM 805 N N . GLU A 1 99 ? -15.302 0.115 -17.678 1.00 74.06 99 GLU A N 1
ATOM 806 C CA . GLU A 1 99 ? -15.043 -0.853 -18.759 1.00 74.06 99 GLU A CA 1
ATOM 807 C C . GLU A 1 99 ? -13.683 -1.547 -18.589 1.00 74.06 99 GLU A C 1
ATOM 809 O O . GLU A 1 99 ? -13.591 -2.771 -18.625 1.00 74.06 99 GLU A O 1
ATOM 814 N N . ASN A 1 100 ? -12.651 -0.784 -18.217 1.00 83.38 100 ASN A N 1
ATOM 815 C CA . ASN A 1 100 ? -11.298 -1.299 -17.971 1.00 83.38 100 ASN A CA 1
ATOM 816 C C . ASN A 1 100 ? -11.105 -1.948 -16.587 1.00 83.38 100 ASN A C 1
ATOM 818 O O . ASN A 1 100 ? -9.984 -2.293 -16.204 1.00 83.38 100 ASN A O 1
ATOM 822 N N . SER A 1 101 ? -12.174 -2.109 -15.798 1.00 84.75 101 SER A N 1
ATOM 823 C CA . SER A 1 101 ? -12.066 -2.618 -14.424 1.00 84.75 101 SER A CA 1
ATOM 824 C C . SER A 1 101 ? -11.477 -4.022 -14.349 1.00 84.75 101 SER A C 1
ATOM 826 O O . SER A 1 101 ? -10.772 -4.328 -13.393 1.00 84.75 101 SER A O 1
ATOM 828 N N . GLU A 1 102 ? -11.717 -4.876 -15.343 1.00 89.75 102 GLU A N 1
ATOM 829 C CA . GLU A 1 102 ? -11.191 -6.239 -15.351 1.00 89.75 102 GLU A CA 1
ATOM 830 C C . GLU A 1 102 ? -9.668 -6.283 -15.484 1.00 89.75 102 GLU A C 1
ATOM 832 O O . GLU A 1 102 ? -9.010 -6.900 -14.640 1.00 89.75 102 GLU A O 1
ATOM 837 N N . VAL A 1 103 ? -9.121 -5.593 -16.487 1.00 93.44 103 VAL A N 1
ATOM 838 C CA . VAL A 1 103 ? -7.674 -5.504 -16.724 1.00 93.44 103 VAL A CA 1
ATOM 839 C C . VAL A 1 103 ? -6.990 -4.809 -15.549 1.00 93.44 103 VAL A C 1
ATOM 841 O O . VAL A 1 103 ? -6.017 -5.329 -15.001 1.00 93.44 103 VAL A O 1
ATOM 844 N N . ASN A 1 104 ? -7.548 -3.690 -15.074 1.00 95.31 104 ASN A N 1
ATOM 845 C CA . ASN A 1 104 ? -6.978 -2.956 -13.945 1.00 95.31 104 ASN A CA 1
ATOM 846 C C . ASN A 1 104 ? -7.003 -3.773 -12.650 1.00 95.31 104 ASN A C 1
ATOM 848 O O . ASN A 1 104 ? -6.039 -3.729 -11.891 1.00 95.31 104 ASN A O 1
ATOM 852 N N . LEU A 1 105 ? -8.051 -4.565 -12.403 1.00 95.69 105 LEU A N 1
ATOM 853 C CA . LEU A 1 105 ? -8.093 -5.471 -11.253 1.00 95.69 105 LEU A CA 1
ATOM 854 C C . LEU A 1 105 ? -7.091 -6.611 -11.372 1.00 95.69 105 LEU A C 1
ATOM 856 O O . LEU A 1 105 ? -6.459 -6.968 -10.380 1.00 95.69 105 LEU A O 1
ATOM 860 N N . HIS A 1 106 ? -6.949 -7.196 -12.562 1.00 95.69 106 HIS A N 1
ATOM 861 C CA . HIS A 1 106 ? -5.952 -8.233 -12.802 1.00 95.69 106 HIS A CA 1
ATOM 862 C C . HIS A 1 106 ? -4.546 -7.716 -12.472 1.00 95.69 106 HIS A C 1
ATOM 864 O O . HIS A 1 106 ? -3.845 -8.307 -11.648 1.00 95.69 106 HIS A O 1
ATOM 870 N N . ASN A 1 107 ? -4.193 -6.561 -13.036 1.00 96.62 107 ASN A N 1
ATOM 871 C CA . ASN A 1 107 ? -2.936 -5.865 -12.788 1.00 96.62 107 ASN A CA 1
ATOM 872 C C . ASN A 1 107 ? -2.752 -5.522 -11.305 1.00 96.62 107 ASN A C 1
ATOM 874 O O . ASN A 1 107 ? -1.706 -5.810 -10.727 1.00 96.62 107 ASN A O 1
ATOM 878 N N . PHE A 1 108 ? -3.790 -5.009 -10.647 1.00 97.75 108 PHE A N 1
ATOM 879 C CA . PHE A 1 108 ? -3.749 -4.712 -9.218 1.00 97.75 108 PHE A CA 1
ATOM 880 C C . PHE A 1 108 ? -3.451 -5.961 -8.374 1.00 97.75 108 PHE A C 1
ATOM 882 O O . PHE A 1 108 ? -2.589 -5.929 -7.495 1.00 97.75 108 PHE A O 1
ATOM 889 N N . PHE A 1 109 ? -4.094 -7.098 -8.666 1.00 97.75 109 PHE A N 1
ATOM 890 C CA . PHE A 1 109 ? -3.827 -8.355 -7.962 1.00 97.75 109 PHE A CA 1
ATOM 891 C C . PHE A 1 109 ? -2.412 -8.889 -8.211 1.00 97.75 109 PHE A C 1
ATOM 893 O O . PHE A 1 109 ? -1.804 -9.436 -7.283 1.00 97.75 109 PHE A O 1
ATOM 900 N N . LEU A 1 110 ? -1.868 -8.724 -9.422 1.00 96.50 110 LEU A N 1
ATOM 901 C CA . LEU A 1 110 ? -0.470 -9.054 -9.716 1.00 96.50 110 LEU A CA 1
ATOM 902 C C . LEU A 1 110 ? 0.485 -8.228 -8.851 1.00 96.50 110 LEU A C 1
ATOM 904 O O . LEU A 1 110 ? 1.340 -8.803 -8.175 1.00 96.50 110 LEU A O 1
ATOM 908 N N . ILE A 1 111 ? 0.279 -6.911 -8.785 1.00 96.88 111 ILE A N 1
ATOM 909 C CA . ILE A 1 111 ? 1.088 -6.005 -7.961 1.00 96.88 111 ILE A CA 1
ATOM 910 C C . ILE A 1 111 ? 1.000 -6.399 -6.482 1.00 96.88 111 ILE A C 1
ATOM 912 O O . ILE A 1 111 ? 2.027 -6.576 -5.828 1.00 96.88 111 ILE A O 1
ATOM 916 N N . CYS A 1 112 ? -0.202 -6.639 -5.944 1.00 97.62 112 CYS A N 1
ATOM 917 C CA . CYS A 1 112 ? -0.368 -7.081 -4.555 1.00 97.62 112 CYS A CA 1
ATOM 918 C C . CYS A 1 112 ? 0.337 -8.415 -4.256 1.00 97.62 112 CYS A C 1
ATOM 920 O O . CYS A 1 112 ? 0.862 -8.608 -3.151 1.00 97.62 112 CYS A O 1
ATOM 922 N N . ARG A 1 113 ? 0.355 -9.343 -5.225 1.00 96.12 113 ARG A N 1
ATOM 923 C CA . ARG A 1 113 ? 1.085 -10.613 -5.122 1.00 96.12 113 ARG A CA 1
ATOM 924 C C . ARG A 1 113 ? 2.590 -10.377 -5.081 1.00 96.12 113 ARG A C 1
ATOM 926 O O . ARG A 1 113 ? 3.252 -10.992 -4.248 1.00 96.12 113 ARG A O 1
ATOM 933 N N . TRP A 1 114 ? 3.128 -9.522 -5.945 1.00 95.06 114 TRP A N 1
ATOM 934 C CA . TRP A 1 114 ? 4.557 -9.210 -5.953 1.00 95.06 114 TRP A CA 1
ATOM 935 C C . TRP A 1 114 ? 4.988 -8.465 -4.689 1.00 95.06 114 TRP A C 1
ATOM 937 O O . TRP A 1 114 ? 5.981 -8.853 -4.084 1.00 95.06 114 TRP A O 1
ATOM 947 N N . LEU A 1 115 ? 4.189 -7.514 -4.203 1.00 95.38 115 LEU A N 1
ATOM 948 C CA . LEU A 1 115 ? 4.404 -6.862 -2.906 1.00 95.38 115 LEU A CA 1
ATOM 949 C C . LEU A 1 115 ? 4.406 -7.855 -1.742 1.00 95.38 115 LEU A C 1
ATOM 951 O O . LEU A 1 115 ? 5.192 -7.715 -0.818 1.00 95.38 115 LEU A O 1
ATOM 955 N N . ASN A 1 116 ? 3.554 -8.883 -1.777 1.00 94.88 116 ASN A N 1
ATOM 956 C CA . ASN A 1 116 ? 3.576 -9.928 -0.753 1.00 94.88 116 ASN A CA 1
ATOM 957 C C . ASN A 1 116 ? 4.862 -10.769 -0.796 1.00 94.88 116 ASN A C 1
ATOM 959 O O . ASN A 1 116 ? 5.298 -11.266 0.237 1.00 94.88 116 ASN A O 1
ATOM 963 N N . ILE A 1 117 ? 5.438 -10.972 -1.984 1.00 92.06 117 ILE A N 1
ATOM 964 C CA . ILE A 1 117 ? 6.734 -11.646 -2.125 1.00 92.06 117 ILE A CA 1
ATOM 965 C C . ILE A 1 117 ? 7.832 -10.748 -1.556 1.00 92.06 117 ILE A C 1
ATOM 967 O O . ILE A 1 117 ? 8.567 -11.214 -0.694 1.00 92.06 117 ILE A O 1
ATOM 971 N N . LEU A 1 118 ? 7.878 -9.472 -1.964 1.00 89.19 118 LEU A N 1
ATOM 972 C CA . LEU A 1 118 ? 8.830 -8.491 -1.433 1.00 89.19 118 LEU A CA 1
ATOM 973 C C . LEU A 1 118 ? 8.750 -8.419 0.088 1.00 89.19 118 LEU A C 1
ATOM 975 O O . LEU A 1 118 ? 9.753 -8.631 0.745 1.00 89.19 118 LEU A O 1
ATOM 979 N N . LYS A 1 119 ? 7.546 -8.274 0.651 1.00 91.06 119 LYS A N 1
ATOM 980 C CA . LYS A 1 119 ? 7.333 -8.270 2.100 1.00 91.06 119 LYS A CA 1
ATOM 981 C C . LYS A 1 119 ? 7.993 -9.456 2.795 1.00 91.06 119 LYS A C 1
ATOM 983 O O . LYS A 1 119 ? 8.613 -9.245 3.820 1.00 91.06 119 LYS A O 1
ATOM 988 N N . ARG A 1 120 ? 7.852 -10.679 2.275 1.00 90.38 120 ARG A N 1
ATOM 989 C CA . ARG A 1 120 ? 8.452 -11.873 2.899 1.00 90.38 120 ARG A CA 1
ATOM 990 C C . ARG A 1 120 ? 9.975 -11.852 2.843 1.00 90.38 120 ARG A C 1
ATOM 992 O O . ARG A 1 120 ? 10.606 -12.280 3.797 1.00 90.38 120 ARG A O 1
ATOM 999 N N . VAL A 1 121 ? 10.539 -11.382 1.732 1.00 86.75 121 VAL A N 1
ATOM 1000 C CA . VAL A 1 121 ? 11.991 -11.235 1.570 1.00 86.75 121 VAL A CA 1
ATOM 1001 C C . VAL A 1 121 ? 12.502 -10.162 2.531 1.00 86.75 121 VAL A C 1
ATOM 1003 O O . VAL A 1 121 ? 13.277 -10.472 3.425 1.00 86.75 121 VAL A O 1
ATOM 1006 N N . THR A 1 122 ? 11.940 -8.955 2.450 1.00 83.62 122 THR A N 1
ATOM 1007 C CA . THR A 1 122 ? 12.238 -7.826 3.336 1.00 83.62 122 THR A CA 1
ATOM 1008 C C . THR A 1 122 ? 12.072 -8.205 4.807 1.00 83.62 122 THR A C 1
ATOM 1010 O O . THR A 1 122 ? 12.928 -7.911 5.623 1.00 83.62 122 THR A O 1
ATOM 1013 N N . GLU A 1 123 ? 10.993 -8.882 5.186 1.00 86.38 123 GLU A N 1
ATOM 1014 C CA . GLU A 1 123 ? 10.775 -9.299 6.572 1.00 86.38 123 GLU A CA 1
ATOM 1015 C C . GLU A 1 123 ? 11.890 -10.221 7.077 1.00 86.38 123 GLU A C 1
ATOM 1017 O O . GLU A 1 123 ? 12.355 -10.022 8.195 1.00 86.38 123 GLU A O 1
ATOM 1022 N N . ASN A 1 124 ? 12.362 -11.167 6.262 1.00 86.19 124 ASN A N 1
ATOM 1023 C CA . ASN A 1 124 ? 13.484 -12.030 6.631 1.00 86.19 124 ASN A CA 1
ATOM 1024 C C . ASN A 1 124 ? 14.791 -11.235 6.763 1.00 86.19 124 ASN A C 1
ATOM 1026 O O . ASN A 1 124 ? 15.500 -11.393 7.756 1.00 86.19 124 ASN A O 1
ATOM 1030 N N . ASP A 1 125 ? 15.080 -10.354 5.802 1.00 84.00 125 ASP A N 1
ATOM 1031 C CA . ASP A 1 125 ? 16.305 -9.549 5.798 1.00 84.00 125 ASP A CA 1
ATOM 1032 C C . ASP A 1 125 ? 16.350 -8.641 7.032 1.00 84.00 125 ASP A C 1
ATOM 1034 O O . ASP A 1 125 ? 17.309 -8.636 7.801 1.00 84.00 125 ASP A O 1
ATOM 1038 N N . TYR A 1 126 ? 15.256 -7.932 7.297 1.00 81.12 126 TYR A N 1
ATOM 1039 C CA . TYR A 1 126 ? 15.160 -6.989 8.403 1.00 81.12 126 TYR A CA 1
ATOM 1040 C C . TYR A 1 126 ? 15.034 -7.653 9.779 1.00 81.12 126 TYR A C 1
ATOM 1042 O O . TYR A 1 126 ? 15.353 -7.016 10.783 1.00 81.12 126 TYR A O 1
ATOM 1050 N N . GLN A 1 127 ? 14.597 -8.912 9.864 1.00 82.69 127 GLN A N 1
ATOM 1051 C CA . GLN A 1 127 ? 14.652 -9.676 11.116 1.00 82.69 127 GLN A CA 1
ATOM 1052 C C . GLN A 1 127 ? 16.087 -10.017 11.536 1.00 82.69 127 GLN A C 1
ATOM 1054 O O . GLN A 1 127 ? 16.317 -10.267 12.717 1.00 82.69 127 GLN A O 1
ATOM 1059 N N . SER A 1 128 ? 17.043 -10.004 10.601 1.00 84.06 128 SER A N 1
ATOM 1060 C CA . SER A 1 128 ? 18.466 -10.197 10.903 1.00 84.06 128 SER A CA 1
ATOM 1061 C C . SER A 1 128 ? 19.164 -8.915 11.381 1.00 84.06 128 SER A C 1
ATOM 1063 O O . SER A 1 128 ? 20.226 -8.978 11.997 1.00 84.06 128 SER A O 1
ATOM 1065 N N . ILE A 1 129 ? 18.545 -7.754 11.138 1.00 86.00 129 ILE A N 1
ATOM 1066 C CA . ILE A 1 129 ? 19.042 -6.436 11.539 1.00 86.00 129 ILE A CA 1
ATOM 1067 C C . ILE A 1 129 ? 18.694 -6.184 13.008 1.00 86.00 129 ILE A C 1
ATOM 1069 O O . ILE A 1 129 ? 17.587 -6.481 13.468 1.00 86.00 129 ILE A O 1
ATOM 1073 N N . LEU A 1 130 ? 19.631 -5.589 13.750 1.00 83.38 130 LEU A N 1
ATOM 1074 C CA . LEU A 1 130 ? 19.384 -5.199 15.131 1.00 83.38 130 LEU A CA 1
ATOM 1075 C C . LEU A 1 130 ? 18.199 -4.210 15.208 1.00 83.38 130 LEU A C 1
ATOM 1077 O O . LEU A 1 130 ? 18.088 -3.313 14.373 1.00 83.38 130 LEU A O 1
ATOM 1081 N N . PRO A 1 131 ? 17.309 -4.321 16.213 1.00 81.31 131 PRO A N 1
ATOM 1082 C CA . PRO A 1 131 ? 16.119 -3.474 16.336 1.00 81.31 131 PRO A CA 1
ATOM 1083 C C . PRO A 1 131 ? 16.357 -1.963 16.207 1.00 81.31 131 PRO A C 1
ATOM 1085 O O . PRO A 1 131 ? 15.481 -1.257 15.711 1.00 81.31 131 PRO A O 1
ATOM 1088 N N . GLN A 1 132 ? 17.515 -1.478 16.659 1.00 79.94 132 GLN A N 1
ATOM 1089 C CA . GLN A 1 132 ? 17.931 -0.073 16.608 1.00 79.94 132 GLN A CA 1
ATOM 1090 C C . GLN A 1 132 ? 18.358 0.423 15.225 1.00 79.94 132 GLN A C 1
ATOM 1092 O O . GLN A 1 132 ? 18.397 1.629 15.023 1.00 79.94 132 GLN A O 1
ATOM 1097 N N . ASP A 1 133 ? 18.632 -0.488 14.293 1.00 81.88 133 ASP A N 1
ATOM 1098 C CA . ASP A 1 133 ? 19.033 -0.180 12.917 1.00 81.88 133 ASP A CA 1
ATOM 1099 C C . ASP A 1 133 ? 17.899 -0.510 11.923 1.00 81.88 133 ASP A C 1
ATOM 1101 O O . ASP A 1 133 ? 17.999 -0.292 10.717 1.00 81.88 133 ASP A O 1
ATOM 1105 N N . ASN A 1 134 ? 16.776 -1.034 12.426 1.00 85.25 134 ASN A N 1
ATOM 1106 C CA . ASN A 1 134 ? 15.619 -1.426 11.635 1.00 85.25 134 ASN A CA 1
ATOM 1107 C C . ASN A 1 134 ? 14.532 -0.345 11.687 1.00 85.25 134 ASN A C 1
ATOM 1109 O O . ASN A 1 134 ? 13.768 -0.256 12.650 1.00 85.25 134 ASN A O 1
ATOM 1113 N N . TYR A 1 135 ? 14.395 0.425 10.605 1.00 84.56 135 TYR A N 1
ATOM 1114 C CA . TYR A 1 135 ? 13.406 1.504 10.485 1.00 84.56 135 TYR A CA 1
ATOM 1115 C C . TYR A 1 135 ? 11.974 1.086 10.867 1.00 84.56 135 TYR A C 1
ATOM 1117 O O . TYR A 1 135 ? 11.296 1.797 11.615 1.00 84.56 135 TYR A O 1
ATOM 1125 N N . TYR A 1 136 ? 11.501 -0.065 10.379 1.00 87.69 136 TYR A N 1
ATOM 1126 C CA . TYR A 1 136 ? 10.144 -0.540 10.655 1.00 87.69 136 TYR A CA 1
ATOM 1127 C C . TYR A 1 136 ? 9.966 -0.856 12.137 1.00 87.69 136 TYR A C 1
ATOM 1129 O O . TYR A 1 136 ? 8.988 -0.426 12.750 1.00 87.69 136 TYR A O 1
ATOM 1137 N N . HIS A 1 137 ? 10.936 -1.551 12.732 1.00 85.00 137 HIS A N 1
ATOM 1138 C CA . HIS A 1 137 ? 10.906 -1.889 14.148 1.00 85.00 137 HIS A CA 1
ATOM 1139 C C . HIS A 1 137 ? 10.990 -0.640 15.030 1.00 85.00 137 HIS A C 1
ATOM 1141 O O . HIS A 1 137 ? 10.177 -0.481 15.945 1.00 85.00 137 HIS A O 1
ATOM 1147 N N . MET A 1 138 ? 11.918 0.274 14.730 1.00 83.31 138 MET A N 1
ATOM 1148 C CA . MET A 1 138 ? 12.109 1.514 15.484 1.00 83.31 138 MET A CA 1
ATOM 1149 C C . MET A 1 138 ? 10.821 2.326 15.579 1.00 83.31 138 MET A C 1
ATOM 1151 O O . MET A 1 138 ? 10.451 2.819 16.650 1.00 83.31 138 MET A O 1
ATOM 1155 N N . ASN A 1 139 ? 10.114 2.405 14.454 1.00 84.12 139 ASN A N 1
ATOM 1156 C CA . ASN A 1 139 ? 8.887 3.165 14.316 1.00 84.12 139 ASN A CA 1
ATOM 1157 C C . ASN A 1 139 ? 7.630 2.326 14.592 1.00 84.12 139 ASN A C 1
ATOM 1159 O O . ASN A 1 139 ? 6.532 2.837 14.448 1.00 84.12 139 ASN A O 1
ATOM 1163 N N . GLY A 1 140 ? 7.716 1.050 14.979 1.00 87.38 140 GLY A N 1
ATOM 1164 C CA . GLY A 1 140 ? 6.522 0.215 15.189 1.00 87.38 140 GLY A CA 1
ATOM 1165 C C . GLY A 1 140 ? 5.625 0.084 13.945 1.00 87.38 140 GLY A C 1
ATOM 1166 O O . GLY A 1 140 ? 4.402 -0.073 14.059 1.00 87.38 140 GLY A O 1
ATOM 1167 N N . LEU A 1 141 ? 6.217 0.189 12.755 1.00 91.19 141 LEU A N 1
ATOM 1168 C CA . LEU A 1 141 ? 5.550 0.112 11.460 1.00 91.19 141 LEU A CA 1
ATOM 1169 C C . LEU A 1 141 ? 5.623 -1.321 10.905 1.00 91.19 141 LEU A C 1
ATOM 1171 O O . LEU A 1 141 ? 6.598 -2.029 11.142 1.00 91.19 141 LEU A O 1
ATOM 1175 N N . PRO A 1 142 ? 4.604 -1.781 10.161 1.00 91.75 142 PRO A N 1
ATOM 1176 C CA . PRO A 1 142 ? 4.679 -3.064 9.474 1.00 91.75 142 PRO A CA 1
ATOM 1177 C C . PRO A 1 142 ? 5.646 -2.994 8.284 1.00 91.75 142 PRO A C 1
ATOM 1179 O O . PRO A 1 142 ? 5.692 -1.976 7.592 1.00 91.75 142 PRO A O 1
ATOM 1182 N N . TYR A 1 143 ? 6.348 -4.097 8.003 1.00 91.06 143 TYR A N 1
ATOM 1183 C CA . TYR A 1 143 ? 7.196 -4.230 6.815 1.00 91.06 143 TYR A CA 1
ATOM 1184 C C . TYR A 1 143 ? 6.428 -3.918 5.533 1.00 91.06 143 TYR A C 1
ATOM 1186 O O . TYR A 1 143 ? 5.285 -4.363 5.359 1.00 91.06 143 TYR A O 1
ATOM 1194 N N . VAL A 1 144 ? 7.061 -3.148 4.640 1.00 92.50 144 VAL A N 1
ATOM 1195 C CA . VAL A 1 144 ? 6.470 -2.702 3.365 1.00 92.50 144 VAL A CA 1
ATOM 1196 C C . VAL A 1 144 ? 5.153 -1.940 3.607 1.00 92.50 144 VAL A C 1
ATOM 1198 O O . VAL A 1 144 ? 4.260 -1.921 2.770 1.00 92.50 144 VAL A O 1
ATOM 1201 N N . PHE A 1 145 ? 4.970 -1.356 4.798 1.00 94.38 145 PHE A N 1
ATOM 1202 C CA . PHE A 1 145 ? 3.762 -0.641 5.231 1.00 94.38 145 PHE A CA 1
ATOM 1203 C C . PHE A 1 145 ? 2.455 -1.451 5.093 1.00 94.38 145 PHE A C 1
ATOM 1205 O O . PHE A 1 145 ? 1.356 -0.889 5.049 1.00 94.38 145 PHE A O 1
ATOM 1212 N N . ASP A 1 146 ? 2.546 -2.784 5.036 1.00 95.19 146 ASP A N 1
ATOM 1213 C CA . ASP A 1 146 ? 1.406 -3.645 4.734 1.00 95.19 146 ASP A CA 1
ATOM 1214 C C . ASP A 1 146 ? 0.326 -3.573 5.826 1.00 95.19 146 ASP A C 1
ATOM 1216 O O . ASP A 1 146 ? 0.542 -3.868 7.006 1.00 95.19 146 ASP A O 1
ATOM 1220 N N . GLY A 1 147 ? -0.881 -3.194 5.409 1.00 95.25 147 GLY A N 1
ATOM 1221 C CA . GLY A 1 147 ? -2.052 -3.082 6.263 1.00 95.25 147 GLY A CA 1
ATOM 1222 C C . GLY A 1 147 ? -2.114 -1.793 7.067 1.00 95.25 147 GLY A C 1
ATOM 1223 O O . GLY A 1 147 ? -2.920 -1.710 7.998 1.00 95.25 147 GLY A O 1
ATOM 1224 N N . LEU A 1 148 ? -1.279 -0.807 6.759 1.00 95.62 148 LEU A N 1
ATOM 1225 C CA . LEU A 1 148 ? -1.349 0.490 7.406 1.00 95.62 148 LEU A CA 1
ATOM 1226 C C . LEU A 1 148 ? -2.624 1.231 6.982 1.00 95.62 148 LEU A C 1
ATOM 1228 O O . LEU A 1 148 ? -2.931 1.334 5.799 1.00 95.62 148 LEU A O 1
ATOM 1232 N N . GLU A 1 149 ? -3.370 1.744 7.957 1.00 97.19 149 GLU A N 1
ATOM 1233 C CA . GLU A 1 149 ? -4.495 2.644 7.709 1.00 97.19 149 GLU A CA 1
ATOM 1234 C C . GLU A 1 149 ? -4.072 4.065 8.074 1.00 97.19 149 GLU A C 1
ATOM 1236 O O . GLU A 1 149 ? -3.656 4.310 9.213 1.00 97.19 149 GLU A O 1
ATOM 1241 N N . LEU A 1 150 ? -4.196 4.984 7.124 1.00 97.38 150 LEU A N 1
ATOM 1242 C CA . LEU A 1 150 ? -3.809 6.380 7.255 1.00 97.38 150 LEU A CA 1
ATOM 1243 C C . LEU A 1 150 ? -5.027 7.296 7.215 1.00 97.38 150 LEU A C 1
ATOM 1245 O O . LEU A 1 150 ? -5.965 7.074 6.445 1.00 97.38 150 LEU A O 1
ATOM 1249 N N . THR A 1 151 ? -4.997 8.336 8.043 1.00 97.56 151 THR A N 1
ATOM 1250 C CA . THR A 1 151 ? -5.905 9.476 7.924 1.00 97.56 151 THR A CA 1
ATOM 1251 C C . THR A 1 151 ? -5.593 10.282 6.659 1.00 97.56 151 THR A C 1
ATOM 1253 O O . THR A 1 151 ? -4.576 10.056 6.001 1.00 97.56 151 THR A O 1
ATOM 1256 N N . LYS A 1 152 ? -6.448 11.262 6.342 1.00 95.25 152 LYS A N 1
ATOM 1257 C CA . LYS A 1 152 ? -6.198 12.232 5.263 1.00 95.25 152 LYS A CA 1
ATOM 1258 C C . LYS A 1 152 ? -4.880 13.009 5.436 1.00 95.25 152 LYS A C 1
ATOM 1260 O O . LYS A 1 152 ? -4.289 13.417 4.450 1.00 95.25 152 LYS A O 1
ATOM 1265 N N . ASP A 1 153 ? -4.437 13.167 6.685 1.00 96.12 153 ASP A N 1
ATOM 1266 C CA . ASP A 1 153 ? -3.213 13.880 7.073 1.00 96.12 153 ASP A CA 1
ATOM 1267 C C . ASP A 1 153 ? -2.026 12.905 7.241 1.00 96.12 153 ASP A C 1
ATOM 1269 O O . ASP A 1 153 ? -1.052 13.198 7.923 1.00 96.12 153 ASP A O 1
ATOM 1273 N N . TYR A 1 154 ? -2.132 11.692 6.682 1.00 95.31 154 TYR A N 1
ATOM 1274 C CA . TYR A 1 154 ? -1.089 10.658 6.698 1.00 95.31 154 TYR A CA 1
ATOM 1275 C C . TYR A 1 154 ? -0.654 10.191 8.095 1.00 95.31 154 TYR A C 1
ATOM 1277 O O . TYR A 1 154 ? 0.472 9.735 8.299 1.00 95.31 154 TYR A O 1
ATOM 1285 N N . ILE A 1 155 ? -1.575 10.237 9.059 1.00 96.06 155 ILE A N 1
ATOM 1286 C CA . ILE A 1 155 ? -1.361 9.742 10.421 1.00 96.06 155 ILE A CA 1
ATOM 1287 C C . ILE A 1 155 ? -1.925 8.326 10.542 1.00 96.06 155 ILE A C 1
ATOM 1289 O O . ILE A 1 155 ? -3.034 8.042 10.088 1.00 96.06 155 ILE A O 1
ATOM 1293 N N . THR A 1 156 ? -1.213 7.422 11.212 1.00 95.94 156 THR A N 1
ATOM 1294 C CA . THR A 1 156 ? -1.717 6.066 11.468 1.00 95.94 156 THR A CA 1
ATOM 1295 C C . THR A 1 156 ? -3.008 6.095 12.291 1.00 95.94 156 THR A C 1
ATOM 1297 O O . THR A 1 156 ? -3.041 6.668 13.384 1.00 95.94 156 THR A O 1
ATOM 1300 N N . LYS A 1 157 ? -4.065 5.416 11.834 1.00 94.94 157 LYS A N 1
ATOM 1301 C CA . LYS A 1 157 ? -5.334 5.340 12.583 1.00 94.94 157 LYS A CA 1
ATOM 1302 C C . LYS A 1 157 ? -5.199 4.573 13.890 1.00 94.94 157 LYS A C 1
ATOM 1304 O O . LYS A 1 157 ? -5.696 5.022 14.923 1.00 94.94 157 LYS A O 1
ATOM 1309 N N . THR A 1 158 ? -4.554 3.412 13.831 1.00 91.31 158 THR A N 1
ATOM 1310 C CA . THR A 1 158 ? -4.268 2.590 15.007 1.00 91.31 158 THR A CA 1
ATOM 1311 C C . THR A 1 158 ? -2.951 3.048 15.621 1.00 91.31 158 THR A C 1
ATOM 1313 O O . THR A 1 158 ? -1.959 3.105 14.889 1.00 91.31 158 THR A O 1
ATOM 1316 N N . PRO A 1 159 ? -2.920 3.345 16.933 1.00 92.00 159 PRO A N 1
ATOM 1317 C CA . PRO A 1 159 ? -1.674 3.604 17.634 1.00 92.00 159 PRO A CA 1
ATOM 1318 C C . PRO A 1 159 ? -0.686 2.448 17.464 1.00 92.00 159 PRO A C 1
ATOM 1320 O O . PRO A 1 159 ? -1.067 1.276 17.421 1.00 92.00 159 PRO A O 1
ATOM 1323 N N . ARG A 1 160 ? 0.589 2.791 17.357 1.00 91.12 160 ARG A N 1
ATOM 1324 C CA . ARG A 1 160 ? 1.705 1.870 17.192 1.00 91.12 160 ARG A CA 1
ATOM 1325 C C . ARG A 1 160 ? 2.632 1.999 18.384 1.00 91.12 160 ARG A C 1
ATOM 1327 O O . ARG A 1 160 ? 2.736 3.063 18.989 1.00 91.12 160 ARG A O 1
ATOM 1334 N N . VAL A 1 161 ? 3.273 0.892 18.728 1.00 88.62 161 VAL A N 1
ATOM 1335 C CA . VAL A 1 161 ? 4.242 0.857 19.818 1.00 88.62 161 VAL A CA 1
ATOM 1336 C C . VAL A 1 161 ? 5.593 1.247 19.239 1.00 88.62 161 VAL A C 1
ATOM 1338 O O . VAL A 1 161 ? 6.205 0.450 18.532 1.00 88.62 161 VAL A O 1
ATOM 1341 N N . THR A 1 162 ? 6.050 2.459 19.533 1.00 85.50 162 THR A N 1
ATOM 1342 C CA . THR A 1 162 ? 7.404 2.907 19.207 1.00 85.50 162 THR A CA 1
ATOM 1343 C C . THR A 1 162 ? 8.315 2.606 20.385 1.00 85.50 162 THR A C 1
ATOM 1345 O O . THR A 1 162 ? 8.003 2.905 21.539 1.00 85.50 162 THR A O 1
ATOM 1348 N N . ARG A 1 163 ? 9.444 1.955 20.117 1.00 82.81 163 ARG A N 1
ATOM 1349 C CA . ARG A 1 163 ? 10.408 1.574 21.164 1.00 82.81 163 ARG A CA 1
ATOM 1350 C C . ARG A 1 163 ? 11.637 2.466 21.181 1.00 82.81 163 ARG A C 1
ATOM 1352 O O . ARG A 1 163 ? 12.484 2.296 22.043 1.00 82.81 163 ARG A O 1
ATOM 1359 N N . PHE A 1 164 ? 11.715 3.416 20.260 1.00 81.69 164 PHE A N 1
ATOM 1360 C CA . PHE A 1 164 ? 12.847 4.310 20.113 1.00 81.69 164 PHE A CA 1
ATOM 1361 C C . PHE A 1 164 ? 12.373 5.757 20.119 1.00 81.69 164 PHE A C 1
ATOM 1363 O O . PHE A 1 164 ? 11.315 6.080 19.575 1.00 81.69 164 PHE A O 1
ATOM 1370 N N . LYS A 1 165 ? 13.157 6.632 20.747 1.00 78.88 165 LYS A N 1
ATOM 1371 C CA . LYS A 1 165 ? 12.946 8.081 20.720 1.00 78.88 165 LYS A CA 1
ATOM 1372 C C . LYS A 1 165 ? 14.289 8.777 20.583 1.00 78.88 165 LYS A C 1
ATOM 1374 O O . LYS A 1 165 ? 15.251 8.375 21.232 1.00 78.88 165 LYS A O 1
ATOM 1379 N N . GLN A 1 166 ? 14.339 9.827 19.774 1.00 76.56 166 GLN A N 1
ATOM 1380 C CA . GLN A 1 166 ? 15.513 10.684 19.721 1.00 76.56 166 GLN A CA 1
ATOM 1381 C C . GLN A 1 166 ? 15.525 11.615 20.943 1.00 76.56 166 GLN A C 1
ATOM 1383 O O . GLN A 1 166 ? 14.551 12.327 21.200 1.00 76.56 166 GLN A O 1
ATOM 1388 N N . ILE A 1 167 ? 16.610 11.588 21.714 1.00 79.44 167 ILE A N 1
ATOM 1389 C CA . ILE A 1 167 ? 16.871 12.473 22.853 1.00 79.44 167 ILE A CA 1
ATOM 1390 C C . ILE A 1 167 ? 18.261 13.061 22.665 1.00 79.44 167 ILE A C 1
ATOM 1392 O O . ILE A 1 167 ? 19.240 12.323 22.580 1.00 79.44 167 ILE A O 1
ATOM 1396 N N . SER A 1 168 ? 18.339 14.392 22.595 1.00 83.62 168 SER A N 1
ATOM 1397 C CA . SER A 1 168 ? 19.605 15.123 22.441 1.00 83.62 168 SER A CA 1
ATOM 1398 C C . SER A 1 168 ? 20.470 14.591 21.286 1.00 83.62 168 SER A C 1
ATOM 1400 O O . SER A 1 168 ? 21.670 14.401 21.437 1.00 83.62 168 SER A O 1
ATOM 1402 N N . GLY A 1 169 ? 19.840 14.281 20.148 1.00 79.06 169 GLY A N 1
ATOM 1403 C CA . GLY A 1 169 ? 20.506 13.741 18.957 1.00 79.06 169 GLY A CA 1
ATOM 1404 C C . GLY A 1 169 ? 20.664 12.216 18.923 1.00 79.06 169 GLY A C 1
ATOM 1405 O O . GLY A 1 169 ? 20.784 11.667 17.833 1.00 79.06 169 GLY A O 1
ATOM 1406 N N . ASN A 1 170 ? 20.559 11.517 20.058 1.00 76.38 170 ASN A N 1
ATOM 1407 C CA . ASN A 1 170 ? 20.764 10.068 20.149 1.00 76.38 170 ASN A CA 1
ATOM 1408 C C . ASN A 1 170 ? 19.445 9.287 20.155 1.00 76.38 170 ASN A C 1
ATOM 1410 O O . ASN A 1 170 ? 18.483 9.688 20.810 1.00 76.38 170 ASN A O 1
ATOM 1414 N N . PHE A 1 171 ? 19.402 8.137 19.480 1.00 74.38 171 PHE A N 1
ATOM 1415 C CA . PHE A 1 171 ? 18.267 7.217 19.572 1.00 74.38 171 PHE A CA 1
ATOM 1416 C C . PHE A 1 171 ? 18.366 6.367 20.839 1.00 74.38 171 PHE A C 1
ATOM 1418 O O . PHE A 1 171 ? 19.289 5.575 21.006 1.00 74.38 171 PHE A O 1
ATOM 1425 N N . VAL A 1 172 ? 17.387 6.513 21.728 1.00 79.69 172 VAL A N 1
ATOM 1426 C CA . VAL A 1 172 ? 17.297 5.756 22.980 1.00 79.69 172 VAL A CA 1
ATOM 1427 C C . VAL A 1 172 ? 16.228 4.678 22.847 1.00 79.69 172 VAL A C 1
ATOM 1429 O O . VAL A 1 172 ? 15.087 4.977 22.483 1.00 79.69 172 VAL A O 1
ATOM 1432 N N . TYR A 1 173 ? 16.596 3.432 23.157 1.00 80.56 173 TYR A N 1
ATOM 1433 C CA . TYR A 1 173 ? 15.680 2.293 23.214 1.00 80.56 173 TYR A CA 1
ATOM 1434 C C . TYR A 1 173 ? 14.949 2.210 24.560 1.00 80.56 173 TYR A C 1
ATOM 1436 O O . TYR A 1 173 ? 15.558 2.321 25.623 1.00 80.56 173 TYR A O 1
ATOM 1444 N N . TYR A 1 174 ? 13.654 1.906 24.515 1.00 78.19 174 TYR A N 1
ATOM 1445 C CA . TYR A 1 174 ? 12.804 1.671 25.675 1.00 78.19 174 TYR A CA 1
ATOM 1446 C C . TYR A 1 174 ? 12.235 0.254 25.656 1.00 78.19 174 TYR A C 1
ATOM 1448 O O . TYR A 1 174 ? 11.544 -0.165 24.723 1.00 78.19 174 TYR A O 1
ATOM 1456 N N . LYS A 1 175 ? 12.462 -0.478 26.752 1.00 69.94 175 LYS A N 1
ATOM 1457 C CA . LYS A 1 175 ? 11.934 -1.838 26.943 1.00 69.94 175 LYS A CA 1
ATOM 1458 C C . LYS A 1 175 ? 10.400 -1.866 26.939 1.00 69.94 175 LYS A C 1
ATOM 1460 O O . LYS A 1 175 ? 9.798 -2.784 26.379 1.00 69.94 175 LYS A O 1
ATOM 1465 N N . THR A 1 176 ? 9.769 -0.845 27.511 1.00 76.19 176 THR A N 1
ATOM 1466 C CA . THR A 1 176 ? 8.336 -0.556 27.386 1.00 76.19 176 THR A CA 1
ATOM 1467 C C . THR A 1 176 ? 8.166 0.562 26.366 1.00 76.19 176 THR A C 1
ATOM 1469 O O . THR A 1 176 ? 8.483 1.713 26.652 1.00 76.19 176 THR A O 1
ATOM 1472 N N . GLY A 1 177 ? 7.738 0.211 25.151 1.00 79.06 177 GLY A N 1
ATOM 1473 C CA . GLY A 1 177 ? 7.517 1.192 24.091 1.00 79.06 177 GLY A CA 1
ATOM 1474 C C . GLY A 1 177 ? 6.349 2.130 24.403 1.00 79.06 177 GLY A C 1
ATOM 1475 O O . GLY A 1 177 ? 5.444 1.785 25.164 1.00 79.06 177 GLY A O 1
ATOM 1476 N N . ASN A 1 178 ? 6.347 3.301 23.778 1.00 82.94 178 ASN A N 1
ATOM 1477 C CA . ASN A 1 178 ? 5.257 4.260 23.876 1.00 82.94 178 ASN A CA 1
ATOM 1478 C C . ASN A 1 178 ? 4.224 3.976 22.791 1.00 82.94 178 ASN A C 1
ATOM 1480 O O . ASN A 1 178 ? 4.559 3.757 21.629 1.00 82.94 178 ASN A O 1
ATOM 1484 N N . THR A 1 179 ? 2.950 3.980 23.169 1.00 89.12 179 THR A N 1
ATOM 1485 C CA . THR A 1 179 ? 1.862 3.806 22.208 1.00 89.12 179 THR A CA 1
ATOM 1486 C C . THR A 1 179 ? 1.456 5.170 21.672 1.00 89.12 179 THR A C 1
ATOM 1488 O O . THR A 1 179 ? 0.906 5.985 22.408 1.00 89.12 179 THR A O 1
ATOM 1491 N N . ALA A 1 180 ? 1.720 5.426 20.394 1.00 89.50 180 ALA A N 1
ATOM 1492 C CA . ALA A 1 180 ? 1.430 6.704 19.755 1.00 89.50 180 ALA A CA 1
ATOM 1493 C C . ALA A 1 180 ? 0.892 6.508 18.337 1.00 89.50 180 ALA A C 1
ATOM 1495 O O . ALA A 1 180 ? 1.149 5.499 17.682 1.00 89.50 180 ALA A O 1
ATOM 1496 N N . LYS A 1 181 ? 0.134 7.486 17.840 1.00 92.12 181 LYS A N 1
ATOM 1497 C CA . LYS A 1 181 ? -0.124 7.583 16.401 1.00 92.12 181 LYS A CA 1
ATOM 1498 C C . LYS A 1 181 ? 1.095 8.207 15.733 1.00 92.12 181 LYS A C 1
ATOM 1500 O O . LYS A 1 181 ? 1.667 9.149 16.269 1.00 92.12 181 LYS A O 1
ATOM 1505 N N . ILE A 1 182 ? 1.466 7.689 14.574 1.00 91.56 182 ILE A N 1
ATOM 1506 C CA . ILE A 1 182 ? 2.666 8.106 13.853 1.00 91.56 182 ILE A CA 1
ATOM 1507 C C . ILE A 1 182 ? 2.233 8.959 12.670 1.00 91.56 182 ILE A C 1
ATOM 1509 O O . ILE A 1 182 ? 1.391 8.520 11.885 1.00 91.56 182 ILE A O 1
ATOM 1513 N N . SER A 1 183 ? 2.790 10.165 12.560 1.00 92.75 183 SER A N 1
ATOM 1514 C CA . SER A 1 183 ? 2.678 10.970 11.343 1.00 92.75 183 SER A CA 1
ATOM 1515 C C . SER A 1 183 ? 3.719 10.503 10.333 1.00 92.75 183 SER A C 1
ATOM 1517 O O . SER A 1 183 ? 4.891 10.349 10.677 1.00 92.75 183 SER A O 1
ATOM 1519 N N . LEU A 1 184 ? 3.287 10.270 9.096 1.00 91.94 184 LEU A N 1
ATOM 1520 C CA . LEU A 1 184 ? 4.155 9.902 7.979 1.00 91.94 184 LEU A CA 1
ATOM 1521 C C . LEU A 1 184 ? 4.233 11.000 6.920 1.00 91.94 184 LEU A C 1
ATOM 1523 O O . LEU A 1 184 ? 4.732 10.743 5.833 1.00 91.94 184 LEU A O 1
ATOM 1527 N N . GLU A 1 185 ? 3.775 12.212 7.234 1.00 90.19 185 GLU A N 1
ATOM 1528 C CA . GLU A 1 185 ? 3.729 13.352 6.314 1.00 90.19 185 GLU A CA 1
ATOM 1529 C C . GLU A 1 185 ? 5.068 13.584 5.596 1.00 90.19 185 GLU A C 1
ATOM 1531 O O . GLU A 1 185 ? 5.116 13.600 4.370 1.00 90.19 185 GLU A O 1
ATOM 1536 N N . TYR A 1 186 ? 6.180 13.624 6.334 1.00 86.06 186 TYR A N 1
ATOM 1537 C CA . TYR A 1 186 ? 7.509 13.840 5.750 1.00 86.06 186 TYR A CA 1
ATOM 1538 C C . TYR A 1 186 ? 8.025 12.674 4.898 1.00 86.06 186 TYR A C 1
ATOM 1540 O O . TYR A 1 186 ? 8.886 12.870 4.048 1.00 86.06 186 TYR A O 1
ATOM 1548 N N . ASN A 1 187 ? 7.493 11.466 5.091 1.00 86.69 187 ASN A N 1
ATOM 1549 C CA . ASN A 1 187 ? 7.902 10.267 4.354 1.00 86.69 187 ASN A CA 1
ATOM 1550 C C . ASN A 1 187 ? 6.860 9.834 3.319 1.00 86.69 187 ASN A C 1
ATOM 1552 O O . ASN A 1 187 ? 7.051 8.823 2.646 1.00 86.69 187 ASN A O 1
ATOM 1556 N N . ILE A 1 188 ? 5.753 10.570 3.173 1.00 89.62 188 ILE A N 1
ATOM 1557 C CA . ILE A 1 188 ? 4.606 10.086 2.407 1.00 89.62 188 ILE A CA 1
ATOM 1558 C C . ILE A 1 188 ? 4.945 9.880 0.937 1.00 89.62 188 ILE A C 1
ATOM 1560 O O . ILE A 1 188 ? 4.458 8.934 0.338 1.00 89.62 188 ILE A O 1
ATOM 1564 N N . HIS A 1 189 ? 5.837 10.687 0.368 1.00 84.50 189 HIS A N 1
ATOM 1565 C CA . HIS A 1 189 ? 6.284 10.548 -1.017 1.00 84.50 189 HIS A CA 1
ATOM 1566 C C . HIS A 1 189 ? 7.032 9.226 -1.284 1.00 84.50 189 HIS A C 1
ATOM 1568 O O . HIS A 1 189 ? 7.001 8.733 -2.412 1.00 84.50 189 HIS A O 1
ATOM 1574 N N . LYS A 1 190 ? 7.637 8.625 -0.246 1.00 83.06 190 LYS A N 1
ATOM 1575 C CA . LYS A 1 190 ? 8.293 7.304 -0.289 1.00 83.06 190 LYS A CA 1
ATOM 1576 C C . LYS A 1 190 ? 7.322 6.143 -0.041 1.00 83.06 190 LYS A C 1
ATOM 1578 O O . LYS A 1 190 ? 7.691 4.985 -0.190 1.00 83.06 190 LYS A O 1
ATOM 1583 N N . ILE A 1 191 ? 6.086 6.440 0.366 1.00 89.75 191 ILE A N 1
ATOM 1584 C CA . ILE A 1 191 ? 5.063 5.444 0.726 1.00 89.75 191 ILE A CA 1
ATOM 1585 C C . ILE A 1 191 ? 3.897 5.459 -0.270 1.00 89.75 191 ILE A C 1
ATOM 1587 O O . ILE A 1 191 ? 3.349 4.416 -0.605 1.00 89.75 191 ILE A O 1
ATOM 1591 N N . LEU A 1 192 ? 3.485 6.632 -0.725 1.00 91.31 192 LEU A N 1
ATOM 1592 C CA . LEU A 1 192 ? 2.433 6.863 -1.705 1.00 91.31 192 LEU A CA 1
ATOM 1593 C C . LEU A 1 192 ? 3.002 7.756 -2.810 1.00 91.31 192 LEU A C 1
ATOM 1595 O O . LEU A 1 192 ? 2.622 8.919 -2.950 1.00 91.31 192 LEU A O 1
ATOM 1599 N N . THR A 1 193 ? 3.954 7.222 -3.572 1.00 89.50 193 THR A N 1
ATOM 1600 C CA . THR A 1 193 ? 4.586 7.951 -4.673 1.00 89.50 193 THR A CA 1
ATOM 1601 C C . THR A 1 193 ? 3.527 8.328 -5.714 1.00 89.50 193 THR A C 1
ATOM 1603 O O . THR A 1 193 ? 2.774 7.455 -6.160 1.00 89.50 193 THR A O 1
ATOM 1606 N N . PRO A 1 194 ? 3.436 9.602 -6.135 1.00 87.94 194 PRO A N 1
ATOM 1607 C CA . PRO A 1 194 ? 2.521 9.994 -7.199 1.00 87.94 194 PRO A CA 1
ATOM 1608 C C . PRO A 1 194 ? 2.791 9.177 -8.476 1.00 87.94 194 PRO A C 1
ATOM 1610 O O . PRO A 1 194 ? 3.932 9.169 -8.942 1.00 87.94 194 PRO A O 1
ATOM 1613 N N . PRO A 1 195 ? 1.786 8.507 -9.077 1.00 87.25 195 PRO A N 1
ATOM 1614 C CA . PRO A 1 195 ? 2.017 7.646 -10.237 1.00 87.25 195 PRO A CA 1
ATOM 1615 C C . PRO A 1 195 ? 2.695 8.351 -11.412 1.00 87.25 195 PRO A C 1
ATOM 1617 O O . PRO A 1 195 ? 3.592 7.781 -12.017 1.00 87.25 195 PRO A O 1
ATOM 1620 N N . LEU A 1 196 ? 2.325 9.607 -11.688 1.00 86.81 196 LEU A N 1
ATOM 1621 C CA . LEU A 1 196 ? 2.942 10.396 -12.758 1.00 86.81 196 LEU A CA 1
ATOM 1622 C C . LEU A 1 196 ? 4.435 10.640 -12.524 1.00 86.81 196 LEU A C 1
ATOM 1624 O O . LEU A 1 196 ? 5.209 10.536 -13.467 1.00 86.81 196 LEU A O 1
ATOM 1628 N N . LYS A 1 197 ? 4.844 10.892 -11.273 1.00 87.38 197 LYS A N 1
ATOM 1629 C CA . LYS A 1 197 ? 6.262 11.036 -10.924 1.00 87.38 197 LYS A CA 1
ATOM 1630 C C . LYS A 1 197 ? 7.022 9.752 -11.252 1.00 87.38 197 LYS A C 1
ATOM 1632 O O . LYS A 1 197 ? 8.040 9.794 -11.920 1.00 87.38 197 LYS A O 1
ATOM 1637 N N . ALA A 1 198 ? 6.496 8.608 -10.825 1.00 86.50 198 ALA A N 1
ATOM 1638 C CA . ALA A 1 198 ? 7.141 7.325 -11.080 1.00 86.50 198 ALA A CA 1
ATOM 1639 C C . ALA A 1 198 ? 7.205 6.969 -12.572 1.00 86.50 198 ALA A C 1
ATOM 1641 O O . ALA A 1 198 ? 8.184 6.387 -13.022 1.00 86.50 198 ALA A O 1
ATOM 1642 N N . ILE A 1 199 ? 6.162 7.296 -13.339 1.00 85.94 199 ILE A N 1
ATOM 1643 C CA . ILE A 1 199 ? 6.140 7.070 -14.790 1.00 8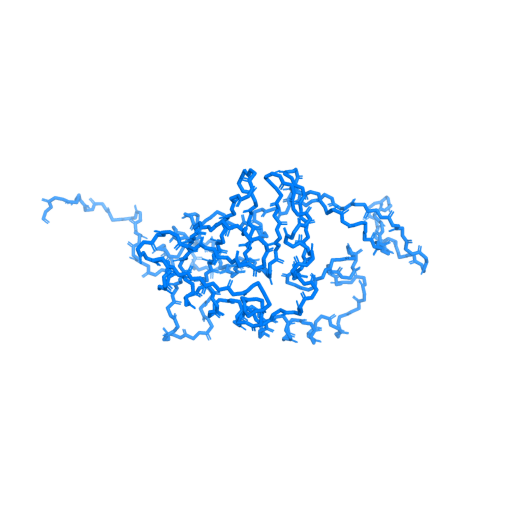5.94 199 ILE A CA 1
ATOM 1644 C C . ILE A 1 199 ? 7.188 7.942 -15.480 1.00 85.94 199 ILE A C 1
ATOM 1646 O O . ILE A 1 199 ? 7.888 7.443 -16.354 1.00 85.94 199 ILE A O 1
ATOM 1650 N N . LEU A 1 200 ? 7.319 9.206 -15.071 1.00 86.94 200 LEU A N 1
ATOM 1651 C CA . LEU A 1 200 ? 8.344 10.108 -15.589 1.00 86.94 200 LEU A CA 1
ATOM 1652 C C . LEU A 1 200 ? 9.754 9.587 -15.285 1.00 86.94 200 LEU A C 1
ATOM 1654 O O . LEU A 1 200 ? 10.549 9.434 -16.206 1.00 86.94 200 LEU A O 1
ATOM 1658 N N . ASP A 1 201 ? 10.024 9.244 -14.022 1.00 86.38 201 ASP A N 1
ATOM 1659 C CA . ASP A 1 201 ? 11.318 8.714 -13.568 1.00 86.38 201 ASP A CA 1
ATOM 1660 C C . ASP A 1 201 ? 11.723 7.467 -14.384 1.00 86.38 201 ASP A C 1
ATOM 1662 O O . ASP A 1 201 ? 12.867 7.316 -14.810 1.00 86.38 201 ASP A O 1
ATOM 1666 N N . ILE A 1 202 ? 10.761 6.590 -14.676 1.00 84.62 202 ILE A N 1
ATOM 1667 C CA . ILE A 1 202 ? 10.965 5.419 -15.534 1.00 84.62 202 ILE A CA 1
ATOM 1668 C C . ILE A 1 202 ? 11.137 5.772 -17.010 1.00 84.62 202 ILE A C 1
ATOM 1670 O O . ILE A 1 202 ? 11.925 5.126 -17.705 1.00 84.62 202 ILE A O 1
ATOM 1674 N N . GLY A 1 203 ? 10.389 6.750 -17.516 1.00 83.75 203 GLY A N 1
ATOM 1675 C CA . GLY A 1 203 ? 10.545 7.244 -18.880 1.00 83.75 203 GLY A CA 1
ATOM 1676 C C . GLY A 1 203 ? 11.986 7.677 -19.131 1.00 83.75 203 GLY A C 1
ATOM 1677 O O . GLY A 1 203 ? 12.579 7.250 -20.116 1.00 83.75 203 GLY A O 1
ATOM 1678 N N . ILE A 1 204 ? 12.567 8.402 -18.173 1.00 83.56 204 ILE A N 1
ATOM 1679 C CA . ILE A 1 204 ? 13.978 8.804 -18.180 1.00 83.56 204 ILE A CA 1
ATOM 1680 C C . ILE A 1 204 ? 14.891 7.570 -18.117 1.00 83.56 204 ILE A C 1
ATOM 1682 O O . ILE A 1 204 ? 15.747 7.400 -18.978 1.00 83.56 204 ILE A O 1
ATOM 1686 N N . LEU A 1 205 ? 14.675 6.655 -17.157 1.00 81.81 205 LEU A N 1
ATOM 1687 C CA . LEU A 1 205 ? 15.490 5.433 -17.001 1.00 81.81 205 LEU A CA 1
ATOM 1688 C C . LEU A 1 205 ? 15.566 4.594 -18.281 1.00 81.81 205 LEU A C 1
ATOM 1690 O O . LEU A 1 205 ? 16.598 4.007 -18.591 1.00 81.81 205 LEU A O 1
ATOM 1694 N N . THR A 1 206 ? 14.444 4.478 -18.984 1.00 80.50 206 THR A N 1
ATOM 1695 C CA . THR A 1 206 ? 14.318 3.631 -20.175 1.00 80.50 206 THR A CA 1
ATOM 1696 C C . THR A 1 206 ? 14.719 4.342 -21.465 1.00 80.50 206 THR A C 1
ATOM 1698 O O . THR A 1 206 ? 14.683 3.713 -22.519 1.00 80.50 206 THR A O 1
ATOM 1701 N N . GLY A 1 207 ? 15.067 5.633 -21.401 1.00 80.94 207 GLY A N 1
ATOM 1702 C CA . GLY A 1 207 ? 15.317 6.471 -22.576 1.00 80.94 207 GLY A CA 1
ATOM 1703 C C . GLY A 1 207 ? 14.056 6.809 -23.380 1.00 80.94 207 GLY A C 1
ATOM 1704 O O . GLY A 1 207 ? 14.160 7.336 -24.479 1.00 80.94 207 GLY A O 1
ATOM 1705 N N . SER A 1 208 ? 12.861 6.514 -22.853 1.00 82.94 208 SER A N 1
ATOM 1706 C CA . SER A 1 208 ? 11.584 6.877 -23.490 1.00 82.94 208 SER A CA 1
ATOM 1707 C C . SER A 1 208 ? 11.256 8.366 -23.337 1.00 82.94 208 SER A C 1
ATOM 1709 O O . SER A 1 208 ? 10.418 8.893 -24.063 1.00 82.94 208 SER A O 1
ATOM 1711 N N . VAL A 1 209 ? 11.868 9.029 -22.354 1.00 79.81 209 VAL A N 1
ATOM 1712 C CA . VAL A 1 209 ? 11.837 10.478 -22.155 1.00 79.81 209 VAL A CA 1
ATOM 1713 C C . VAL A 1 209 ? 13.284 10.943 -22.147 1.00 79.81 209 VAL A C 1
ATOM 1715 O O . VAL A 1 209 ? 14.034 10.577 -21.244 1.00 79.81 209 VAL A O 1
ATOM 1718 N N . ASN A 1 210 ? 13.661 11.734 -23.145 1.00 76.12 210 ASN A N 1
ATOM 1719 C CA . ASN A 1 210 ? 14.969 12.361 -23.231 1.00 76.12 210 ASN A CA 1
ATOM 1720 C C . ASN A 1 210 ? 14.777 13.880 -23.235 1.00 76.12 210 ASN A C 1
ATOM 1722 O O . ASN A 1 210 ? 13.955 14.392 -23.992 1.00 76.12 210 ASN A O 1
ATOM 1726 N N . PHE A 1 211 ? 15.484 14.581 -22.352 1.00 71.06 211 PHE A N 1
ATOM 1727 C CA . PHE A 1 211 ? 15.447 16.044 -22.284 1.00 71.06 211 PHE A CA 1
ATOM 1728 C C . PHE A 1 211 ? 16.576 16.696 -23.086 1.00 71.06 211 PHE A C 1
ATOM 1730 O O . PHE A 1 211 ? 16.523 17.902 -23.299 1.00 71.06 211 PHE A O 1
ATOM 1737 N N . ASP A 1 212 ? 17.540 15.899 -23.554 1.00 67.81 212 ASP A N 1
ATOM 1738 C CA . ASP A 1 212 ? 18.672 16.340 -24.377 1.00 67.81 212 ASP A CA 1
ATOM 1739 C C . ASP A 1 212 ? 18.385 16.201 -25.883 1.00 67.81 212 ASP A C 1
ATOM 1741 O O . ASP A 1 212 ? 19.264 16.407 -26.719 1.00 67.81 212 ASP A O 1
ATOM 1745 N N . ASP A 1 213 ? 17.161 15.806 -26.243 1.00 58.97 213 ASP A N 1
ATOM 1746 C CA . ASP A 1 213 ? 16.738 15.691 -27.633 1.00 58.97 213 ASP A CA 1
ATOM 1747 C C . ASP A 1 213 ? 16.254 17.066 -28.120 1.00 58.97 213 ASP A C 1
ATOM 1749 O O . ASP A 1 213 ? 15.090 17.434 -27.965 1.00 58.97 213 ASP A O 1
ATOM 1753 N N . ASP A 1 214 ? 17.174 17.848 -28.692 1.00 59.41 214 ASP A N 1
ATOM 1754 C CA . ASP A 1 214 ? 16.898 19.138 -29.350 1.00 59.41 214 ASP A CA 1
ATOM 1755 C C . ASP A 1 214 ? 16.066 18.986 -30.645 1.00 59.41 214 ASP A C 1
ATOM 1757 O O . ASP A 1 214 ? 15.814 19.967 -31.350 1.00 59.41 214 ASP A O 1
ATOM 1761 N N . THR A 1 215 ? 15.632 17.768 -30.988 1.00 58.09 215 THR A N 1
ATOM 1762 C CA . THR A 1 215 ? 14.848 17.488 -32.192 1.00 58.09 215 THR A CA 1
ATOM 1763 C C . THR A 1 215 ? 13.382 17.897 -31.976 1.00 58.09 215 THR A C 1
ATOM 1765 O O . THR A 1 215 ? 12.693 17.312 -31.134 1.00 58.09 215 THR A O 1
ATOM 1768 N N . PRO A 1 216 ? 12.851 18.897 -32.707 1.00 56.47 216 PRO A N 1
ATOM 1769 C CA . PRO A 1 216 ? 11.455 19.293 -32.576 1.00 56.47 216 PRO A CA 1
ATOM 1770 C C . PRO A 1 216 ? 10.519 18.133 -32.958 1.00 56.47 216 PRO A C 1
ATOM 1772 O O . PRO A 1 216 ? 10.803 17.406 -33.907 1.00 56.47 216 PRO A O 1
ATOM 1775 N N . PRO A 1 217 ? 9.358 17.977 -32.299 1.00 60.38 217 PRO A N 1
ATOM 1776 C CA . PRO A 1 217 ? 8.464 16.829 -32.494 1.00 60.38 217 PRO A CA 1
ATOM 1777 C C . PRO A 1 217 ? 7.673 16.841 -33.821 1.00 60.38 217 PRO A C 1
ATOM 1779 O O . PRO A 1 217 ? 6.620 16.209 -33.906 1.00 60.38 217 PRO A O 1
ATOM 1782 N N . TRP A 1 218 ? 8.126 17.580 -34.840 1.00 64.50 218 TRP A N 1
ATOM 1783 C CA . TRP A 1 218 ? 7.408 17.785 -36.108 1.00 64.50 218 TRP A CA 1
ATOM 1784 C C . TRP A 1 218 ? 8.219 17.506 -37.383 1.00 64.50 218 TRP A C 1
ATOM 1786 O O . TRP A 1 218 ? 7.735 17.862 -38.457 1.00 64.50 218 TRP A O 1
ATOM 1796 N N . ASP A 1 219 ? 9.375 16.848 -37.290 1.00 44.00 219 ASP A N 1
ATOM 1797 C CA . ASP A 1 219 ? 10.105 16.367 -38.477 1.00 44.00 219 ASP A CA 1
ATOM 1798 C C . ASP A 1 219 ? 9.710 14.935 -38.884 1.00 44.00 219 ASP A C 1
ATOM 1800 O O . ASP A 1 219 ? 9.613 14.051 -37.997 1.00 44.00 219 ASP A O 1
#

Foldseek 3Di:
DDKDFQQVLCVLLVHDSCVLVVVVPADALKKWWQFKAWDWDDDPPDTFIFMWTWMKGHHHDQKIKIWTFGRDPPDVPDDTDTAMFMWGDDPRMTHGDDPCCVVRSVRNSVSSVVRVVVLVVQVVVLVVPDLVVRPCSQQQARRRNRGFMADSQRKTPFWGFHQWDQDPNDIDGHPRGDTGIDHCNVVVCRNPPDNVSNVVSSCVVVVVDDPPPPDPPPD

pLDDT: mean 87.86, std 9.42, range [44.0, 98.31]

Secondary structure (DSSP, 8-state):
-EEEEHHHHHHHTT--TTHHHHHHTPPTT-EEEEEEEEEEEEETTEEEEEEEEEEEEEEETTEEEEEEEE---SSTTSPPEEEEEEEEEETTEEEE--TTHHHHHHHHHHHHHHHHHHHHHHHHHHHSS-TTT-HHHHTTPPGGGTT-EE-TTSBBSS-EEEEEEEETTEEEEEEEEEEE--B-GGGGGGTS--HHHHHHHHHHHTTSS-SS----TT-

Radius of gyration: 19.12 Å; chains: 1; bounding box: 47×33×66 Å

Organism: Photobacterium damselae (NCBI:txid38293)

Sequence (219 aa):
MKLLNTADFFKKCRRPIYYKSRLNKLRNSETLILGSISEEIENQDNTINICAQAYIQKKTKGVYQFTGLWTVPTKPSRPMIWCSGDFRLEKSNLIFCNENSEVNLHNFFLICRWLNILKRVTENDYQSILPQDNYYHMNGLPYVFDGLELTKDYITKTPRVTRFKQISGNFVYYKTGNTAKISLEYNIHKILTPPLKAILDIGILTGSVNFDDDTPPWD